Protein AF-A0A8T4BDN8-F1 (afdb_monomer_lite)

pLDDT: mean 76.74, std 11.55, range [43.78, 94.88]

Structure (mmCIF, N/CA/C/O backbone):
data_AF-A0A8T4BDN8-F1
#
_entry.id   AF-A0A8T4BDN8-F1
#
loop_
_atom_site.group_PDB
_atom_site.id
_atom_site.type_symbol
_atom_site.label_atom_id
_atom_site.label_alt_id
_atom_site.label_comp_id
_atom_site.label_asym_id
_atom_site.label_entity_id
_atom_site.label_seq_id
_atom_site.pdbx_PDB_ins_code
_atom_site.Cartn_x
_atom_site.Cartn_y
_atom_site.Cartn_z
_atom_site.occupancy
_atom_site.B_iso_or_equiv
_atom_site.auth_seq_id
_atom_site.auth_comp_id
_atom_site.auth_asym_id
_atom_site.auth_atom_id
_atom_site.pdbx_PDB_model_num
ATOM 1 N N . ASN A 1 1 ? 7.375 -2.922 -22.762 1.00 56.00 1 ASN A N 1
ATOM 2 C CA . ASN A 1 1 ? 8.109 -2.256 -23.852 1.00 56.00 1 ASN A CA 1
ATOM 3 C C . ASN A 1 1 ? 7.091 -1.608 -24.773 1.00 56.00 1 ASN A C 1
ATOM 5 O O . ASN A 1 1 ? 6.227 -2.315 -25.279 1.00 56.00 1 ASN A O 1
ATOM 9 N N . HIS A 1 2 ? 7.097 -0.279 -24.894 1.00 67.50 2 HIS A N 1
ATOM 10 C CA . HIS A 1 2 ? 6.156 0.436 -25.775 1.00 67.50 2 HIS A CA 1
ATOM 11 C C . HIS A 1 2 ? 6.648 0.512 -27.228 1.00 67.50 2 HIS A C 1
ATOM 13 O O . HIS A 1 2 ? 5.839 0.745 -28.126 1.00 67.50 2 HIS A O 1
ATOM 19 N N . LEU A 1 3 ? 7.939 0.249 -27.441 1.00 76.88 3 LEU A N 1
ATOM 20 C CA . LEU A 1 3 ? 8.564 0.025 -28.740 1.00 76.88 3 LEU A CA 1
ATOM 21 C C . LEU A 1 3 ? 8.361 -1.436 -29.157 1.00 76.88 3 LEU A C 1
ATOM 23 O O . LEU A 1 3 ? 8.458 -2.333 -28.313 1.00 76.88 3 LEU A O 1
ATOM 27 N N . TRP A 1 4 ? 8.051 -1.654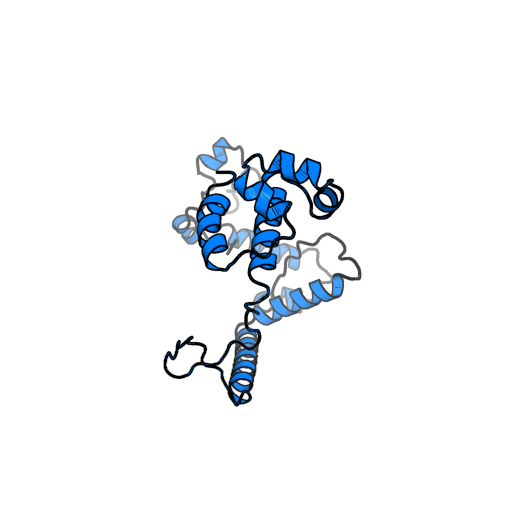 -30.428 1.00 76.56 4 TRP A N 1
ATOM 28 C CA . TRP A 1 4 ? 7.810 -2.963 -31.024 1.00 76.56 4 TRP A CA 1
ATOM 29 C C . TRP A 1 4 ? 8.206 -2.963 -32.501 1.00 76.56 4 TRP A C 1
ATOM 31 O O . TRP A 1 4 ? 8.100 -1.943 -33.186 1.00 76.56 4 TRP A O 1
ATOM 41 N N . ASP A 1 5 ? 8.661 -4.122 -32.961 1.00 79.06 5 ASP A N 1
ATOM 42 C CA . ASP A 1 5 ? 8.861 -4.462 -34.367 1.00 79.06 5 ASP A CA 1
ATOM 43 C C . ASP A 1 5 ? 7.646 -5.236 -34.909 1.00 79.06 5 ASP A C 1
ATOM 45 O O . ASP A 1 5 ? 6.691 -5.529 -34.178 1.00 79.06 5 ASP A O 1
ATOM 49 N N . GLN A 1 6 ? 7.659 -5.520 -36.210 1.00 73.44 6 GLN A N 1
ATOM 50 C CA . GLN A 1 6 ? 6.583 -6.237 -36.890 1.00 73.44 6 GLN A CA 1
ATOM 51 C C . GLN A 1 6 ? 6.294 -7.607 -36.251 1.00 73.44 6 GLN A C 1
ATOM 53 O O . GLN A 1 6 ? 5.138 -7.894 -35.943 1.00 73.44 6 GLN A O 1
ATOM 58 N N . ASP A 1 7 ? 7.330 -8.397 -35.965 1.00 80.00 7 ASP A N 1
ATOM 59 C CA . ASP A 1 7 ? 7.195 -9.737 -35.378 1.00 80.00 7 ASP A CA 1
ATOM 60 C C . ASP A 1 7 ? 6.550 -9.681 -33.980 1.00 80.00 7 ASP A C 1
ATOM 62 O O . ASP A 1 7 ? 5.597 -10.408 -33.683 1.00 80.00 7 ASP A O 1
ATOM 66 N N . THR A 1 8 ? 6.995 -8.749 -33.127 1.00 79.56 8 THR A N 1
ATOM 67 C CA . THR A 1 8 ? 6.412 -8.545 -31.792 1.00 79.56 8 THR A CA 1
ATOM 68 C C . THR A 1 8 ? 4.963 -8.065 -31.882 1.00 79.56 8 THR A C 1
ATOM 70 O O . THR A 1 8 ? 4.140 -8.394 -31.023 1.00 79.56 8 THR A O 1
ATOM 73 N N . ALA A 1 9 ? 4.619 -7.262 -32.892 1.00 72.75 9 ALA A N 1
ATOM 74 C CA . ALA A 1 9 ? 3.252 -6.789 -33.086 1.00 72.75 9 ALA A CA 1
ATOM 75 C C . ALA A 1 9 ? 2.296 -7.927 -33.456 1.00 72.75 9 ALA A C 1
ATOM 77 O O . ALA A 1 9 ? 1.197 -7.991 -32.898 1.00 72.75 9 ALA A O 1
ATOM 78 N N . GLU A 1 10 ? 2.730 -8.834 -34.332 1.00 75.56 10 GLU A N 1
ATOM 79 C CA . GLU A 1 10 ? 1.972 -10.028 -34.715 1.00 75.56 10 GLU A CA 1
ATOM 80 C C . GLU A 1 10 ? 1.750 -10.960 -33.515 1.00 75.56 10 GLU A C 1
ATOM 82 O O . GLU A 1 10 ? 0.626 -11.408 -33.283 1.00 75.56 10 GLU A O 1
ATOM 87 N N . GLU A 1 11 ? 2.777 -11.178 -32.688 1.00 80.69 11 GLU A N 1
ATOM 88 C CA . GLU A 1 11 ? 2.683 -12.037 -31.500 1.00 80.69 11 GLU A CA 1
ATOM 89 C C . GLU A 1 11 ? 1.794 -11.436 -30.397 1.00 80.69 11 GLU A C 1
ATOM 91 O O . GLU A 1 11 ? 1.011 -12.136 -29.752 1.00 80.69 11 GLU A O 1
ATOM 96 N N . THR A 1 12 ? 1.884 -10.122 -30.177 1.00 76.75 12 THR A N 1
ATOM 97 C CA . THR A 1 12 ? 1.154 -9.433 -29.097 1.00 76.75 12 THR A CA 1
ATOM 98 C C . THR A 1 12 ? -0.228 -8.922 -29.511 1.00 76.75 12 THR A C 1
ATOM 100 O O . THR A 1 12 ? -0.938 -8.331 -28.692 1.00 76.75 12 THR A O 1
ATOM 103 N N . GLY A 1 13 ? -0.634 -9.158 -30.763 1.00 68.75 13 GLY A N 1
ATOM 104 C CA . GLY A 1 13 ? -1.930 -8.744 -31.300 1.00 68.75 13 GLY A CA 1
ATOM 105 C C . GLY A 1 13 ? -2.066 -7.231 -31.485 1.00 68.75 13 GLY A C 1
ATOM 106 O O . GLY A 1 13 ? -3.189 -6.710 -31.496 1.00 68.75 13 GLY A O 1
ATOM 107 N N . LYS A 1 14 ? -0.944 -6.509 -31.612 1.00 69.00 14 LYS A N 1
ATOM 108 C CA . LYS A 1 14 ? -0.971 -5.083 -31.939 1.00 69.00 14 LYS A CA 1
ATOM 109 C C . LYS A 1 14 ? -1.433 -4.923 -33.376 1.00 69.00 14 LYS A C 1
ATOM 111 O O . LYS A 1 14 ? -0.831 -5.432 -34.314 1.00 69.00 14 LYS A O 1
ATOM 116 N N . GLN A 1 15 ? -2.560 -4.242 -33.515 1.00 63.59 15 GLN A N 1
ATOM 117 C CA . GLN A 1 15 ? -3.251 -4.091 -34.782 1.00 63.59 15 GLN A CA 1
ATOM 118 C C . GLN A 1 15 ? -2.442 -3.186 -35.714 1.00 63.59 15 GLN A C 1
ATOM 120 O O . GLN A 1 15 ? -2.047 -2.089 -35.321 1.00 63.59 15 GLN A O 1
ATOM 125 N N . GLN A 1 16 ? -2.209 -3.659 -36.938 1.00 65.56 16 GLN A N 1
ATOM 126 C CA . GLN A 1 16 ? -1.557 -2.882 -37.989 1.00 65.56 16 GLN A CA 1
ATOM 127 C C . GLN A 1 16 ? -2.523 -1.854 -38.586 1.00 65.56 16 GLN A C 1
ATOM 129 O O . GLN A 1 16 ? -3.741 -1.918 -38.383 1.00 65.56 16 GLN A O 1
ATOM 134 N N . CYS A 1 17 ? -1.972 -0.918 -39.352 1.00 62.06 17 CYS A N 1
ATOM 135 C CA . CYS A 1 17 ? -2.729 0.157 -39.989 1.00 62.06 17 CYS A CA 1
ATOM 136 C C . CYS A 1 17 ? -3.797 -0.321 -40.978 1.00 62.06 17 CYS A C 1
ATOM 138 O O . CYS A 1 17 ? -4.831 0.326 -41.119 1.00 62.06 17 CYS A O 1
ATOM 140 N N . ASP A 1 18 ? -3.613 -1.510 -41.549 1.00 60.00 18 ASP A N 1
ATOM 141 C CA . ASP A 1 18 ? -4.589 -2.156 -42.431 1.00 60.00 18 ASP A CA 1
ATOM 142 C C . ASP A 1 18 ? -5.756 -2.812 -41.670 1.00 60.00 18 ASP A C 1
ATOM 144 O O . ASP A 1 18 ? -6.665 -3.392 -42.269 1.00 60.00 18 ASP A O 1
ATOM 148 N N . SER A 1 19 ? -5.745 -2.769 -40.333 1.00 66.69 19 SER A N 1
ATOM 149 C CA . SER A 1 19 ? -6.803 -3.380 -39.533 1.00 66.69 19 SER A CA 1
ATOM 150 C C . SER A 1 19 ? -8.119 -2.586 -39.621 1.00 66.69 19 SER A C 1
ATOM 152 O O . SER A 1 19 ? -8.124 -1.349 -39.602 1.00 66.69 19 SER A O 1
ATOM 154 N N . PRO A 1 20 ? -9.281 -3.271 -39.611 1.00 67.06 20 PRO A N 1
ATOM 155 C CA . PRO A 1 20 ? -10.591 -2.614 -39.666 1.00 67.06 20 PRO A CA 1
ATOM 156 C C . PRO A 1 20 ? -10.834 -1.612 -38.527 1.00 67.06 20 PRO A C 1
ATOM 158 O O . PRO A 1 20 ? -11.634 -0.692 -38.677 1.00 67.06 20 PRO A O 1
ATOM 161 N N . LEU A 1 21 ? -10.149 -1.784 -37.391 1.00 64.06 21 LEU A N 1
ATOM 162 C CA . LEU A 1 21 ? -10.240 -0.914 -36.219 1.00 64.06 21 LEU A CA 1
ATOM 163 C C . LEU A 1 21 ? -9.760 0.513 -36.510 1.00 64.06 21 LEU A C 1
ATOM 165 O O . LEU A 1 21 ? -10.413 1.456 -36.065 1.00 64.06 21 LEU A O 1
ATOM 169 N N . TYR A 1 22 ? -8.679 0.682 -37.274 1.00 62.84 22 TYR A N 1
ATOM 170 C CA . TYR A 1 22 ? -8.138 2.005 -37.609 1.00 62.84 22 TYR A CA 1
ATOM 171 C C . TYR A 1 22 ? -9.011 2.735 -38.637 1.00 62.84 22 TYR A C 1
ATOM 173 O O . TYR A 1 22 ? -9.329 3.911 -38.452 1.00 62.84 22 TYR A O 1
ATOM 181 N N . VAL A 1 23 ? -9.497 2.007 -39.649 1.00 62.50 23 VAL A N 1
ATOM 182 C CA . VAL A 1 23 ? -10.388 2.536 -40.696 1.00 62.50 23 VAL A CA 1
ATOM 183 C C . VAL A 1 23 ? -11.748 2.962 -40.125 1.00 62.50 23 VAL A C 1
ATOM 185 O O . VAL A 1 23 ? -12.279 4.004 -40.501 1.00 62.50 23 VAL A O 1
ATOM 188 N N . GLN A 1 24 ? -12.312 2.194 -39.185 1.00 62.69 24 GLN A N 1
ATOM 189 C CA . GLN A 1 24 ? -13.624 2.493 -38.589 1.00 62.69 24 GLN A CA 1
ATOM 190 C C . GLN A 1 24 ? -13.610 3.678 -37.616 1.00 62.69 24 GLN A C 1
ATOM 192 O O . GLN A 1 24 ? -14.625 4.360 -37.486 1.00 62.69 24 GLN A O 1
ATOM 197 N N . HIS A 1 25 ? -12.486 3.936 -36.943 1.00 64.81 25 HIS A N 1
ATOM 198 C CA . HIS A 1 25 ? -12.366 5.014 -35.953 1.00 64.81 25 HIS A CA 1
ATOM 199 C C . HIS A 1 25 ? -11.698 6.282 -36.508 1.00 64.81 25 HIS A C 1
ATOM 201 O O . HIS A 1 25 ? -11.411 7.199 -35.741 1.00 64.81 25 HIS A O 1
ATOM 207 N N . ALA A 1 26 ? -11.459 6.346 -37.827 1.00 59.03 26 ALA A N 1
ATOM 208 C CA . ALA A 1 26 ? -10.760 7.448 -38.494 1.00 59.03 26 ALA A CA 1
ATOM 209 C C . ALA A 1 26 ? -9.416 7.803 -37.824 1.00 59.03 26 ALA A C 1
ATOM 211 O O . ALA A 1 26 ? -9.018 8.968 -37.763 1.00 59.03 26 ALA A O 1
ATOM 212 N N . HIS A 1 27 ? -8.719 6.800 -37.285 1.00 59.06 27 HIS A N 1
ATOM 213 C CA . HIS A 1 27 ? -7.388 7.005 -36.739 1.00 59.06 27 HIS A CA 1
ATOM 214 C C . HIS A 1 27 ? -6.409 7.165 -37.901 1.00 59.06 27 HIS A C 1
ATOM 216 O O . HIS A 1 27 ? -6.283 6.274 -38.738 1.00 59.06 27 HIS A O 1
ATOM 222 N N . MET A 1 28 ? -5.725 8.310 -37.945 1.00 56.78 28 MET A N 1
ATOM 223 C CA . MET A 1 28 ? -4.667 8.571 -38.916 1.00 56.78 28 MET A CA 1
ATOM 224 C C . MET A 1 28 ? -3.514 7.617 -38.616 1.00 56.78 28 MET A C 1
ATOM 226 O O . MET A 1 28 ? -2.805 7.775 -37.622 1.00 56.78 28 MET A O 1
ATOM 230 N N . CYS A 1 29 ? -3.364 6.598 -39.448 1.00 58.16 29 CYS A N 1
ATOM 231 C CA . CYS A 1 29 ? -2.143 5.823 -39.480 1.00 58.16 29 CYS A CA 1
ATOM 232 C C . CYS A 1 29 ? -1.062 6.610 -40.216 1.00 58.16 29 CYS A C 1
ATOM 234 O O . CYS A 1 29 ? -1.371 7.373 -41.133 1.00 58.16 29 CYS A O 1
ATOM 236 N N . TRP A 1 30 ? 0.199 6.428 -39.821 1.00 57.22 30 TRP A N 1
ATOM 237 C CA . TRP A 1 30 ? 1.329 6.861 -40.643 1.00 57.22 30 TRP A CA 1
ATOM 238 C C . TRP A 1 30 ? 1.384 5.958 -41.878 1.00 57.22 30 TRP A C 1
ATOM 240 O O . TRP A 1 30 ? 2.128 4.985 -41.916 1.00 57.22 30 TRP A O 1
ATOM 250 N N . ASP A 1 31 ? 0.516 6.229 -42.848 1.00 52.22 31 ASP A N 1
ATOM 251 C CA . ASP A 1 31 ? 0.546 5.565 -44.142 1.00 52.22 31 ASP A CA 1
ATOM 252 C C . ASP A 1 31 ? 1.577 6.247 -45.044 1.00 52.22 31 ASP A C 1
ATOM 254 O O . ASP A 1 31 ? 1.860 7.451 -44.968 1.00 52.22 31 ASP A O 1
ATOM 258 N N . THR A 1 32 ? 2.171 5.435 -45.895 1.00 48.38 32 THR A N 1
ATOM 259 C CA . THR A 1 32 ? 3.226 5.829 -46.805 1.00 48.38 32 THR A CA 1
ATOM 260 C C . THR A 1 32 ? 2.626 6.304 -48.121 1.00 48.38 32 THR A C 1
ATOM 262 O O . THR A 1 32 ? 2.563 5.572 -49.106 1.00 48.38 32 THR A O 1
ATOM 265 N N . ASP A 1 33 ? 2.204 7.575 -48.042 1.00 44.00 33 ASP A N 1
ATOM 266 C CA . ASP A 1 33 ? 1.621 8.487 -49.046 1.00 44.00 33 ASP A CA 1
ATOM 267 C C . ASP A 1 33 ? 0.098 8.678 -48.878 1.00 44.00 33 ASP A C 1
ATOM 269 O O . ASP A 1 33 ? -0.659 7.718 -48.962 1.00 44.00 33 ASP A O 1
ATOM 273 N N . SER A 1 34 ? -0.461 9.868 -48.616 1.00 43.78 34 SER A N 1
ATOM 274 C CA . SER A 1 34 ? 0.039 11.257 -48.503 1.00 43.78 34 SER A CA 1
ATOM 275 C C . SER A 1 34 ? -0.105 11.743 -47.047 1.00 43.78 34 SER A C 1
ATOM 277 O O . SER A 1 34 ? -1.219 11.754 -46.527 1.00 43.78 34 SER A O 1
ATOM 279 N N . GLU A 1 35 ? 0.894 12.146 -46.264 1.00 47.62 35 GLU A N 1
ATOM 280 C CA . GLU A 1 35 ? 2.240 12.691 -46.491 1.00 47.62 35 GLU A CA 1
ATOM 281 C C . GLU A 1 35 ? 3.215 12.059 -45.458 1.00 47.62 35 GLU A C 1
ATOM 283 O O . GLU A 1 35 ? 3.738 12.739 -44.578 1.00 47.62 35 GLU A O 1
ATOM 288 N N . GLY A 1 36 ? 3.371 10.730 -45.458 1.00 52.38 36 GLY A N 1
ATOM 289 C CA . GLY A 1 36 ? 4.170 10.009 -44.447 1.00 52.38 36 GLY A CA 1
ATOM 290 C C . GLY A 1 36 ? 5.564 9.601 -44.926 1.00 52.38 36 GLY A C 1
ATOM 291 O O . GLY A 1 36 ? 6.565 10.049 -44.380 1.00 52.38 36 GLY A O 1
ATOM 292 N N . LEU A 1 37 ? 5.644 8.764 -45.964 1.00 52.66 37 LEU A N 1
ATOM 293 C CA . LEU A 1 37 ? 6.888 8.389 -46.647 1.00 52.66 37 LEU A CA 1
ATOM 294 C C . LEU A 1 37 ? 6.576 8.180 -48.135 1.00 52.66 37 LEU A C 1
ATOM 296 O O . LEU A 1 37 ? 5.635 7.472 -48.482 1.00 52.66 37 LEU A O 1
ATOM 300 N N . ASN A 1 38 ? 7.338 8.831 -49.015 1.00 53.94 38 ASN A N 1
ATOM 301 C CA . ASN A 1 38 ? 7.098 8.826 -50.459 1.00 53.94 38 ASN A CA 1
ATOM 302 C C . ASN A 1 38 ? 7.526 7.483 -51.075 1.00 53.94 38 ASN A C 1
ATOM 304 O O . ASN A 1 38 ? 8.714 7.162 -51.112 1.00 53.94 38 ASN A O 1
ATOM 308 N N . LYS A 1 39 ? 6.563 6.740 -51.633 1.00 55.59 39 LYS A N 1
ATOM 309 C CA . LYS A 1 39 ? 6.774 5.445 -52.308 1.00 55.59 39 LYS A CA 1
ATOM 310 C C . LYS A 1 39 ? 7.722 5.501 -53.513 1.00 55.59 39 LYS A C 1
ATOM 312 O O . LYS A 1 39 ? 8.228 4.478 -53.962 1.00 55.59 39 LYS A O 1
ATOM 317 N N . GLY A 1 40 ? 7.987 6.695 -54.039 1.00 59.12 40 GLY A N 1
ATOM 318 C CA . GLY A 1 40 ? 8.977 6.945 -55.086 1.00 59.12 40 GLY A CA 1
ATOM 319 C C . GLY A 1 40 ? 10.432 6.995 -54.602 1.00 59.12 40 GLY A C 1
ATOM 320 O O . GLY A 1 40 ? 11.329 6.983 -55.442 1.00 59.12 40 GLY A O 1
ATOM 321 N N . LEU A 1 41 ? 10.683 7.052 -53.287 1.00 58.47 41 LEU A N 1
ATOM 322 C CA . LEU A 1 41 ? 12.029 7.136 -52.699 1.00 58.47 41 LEU A CA 1
ATOM 323 C C . LEU A 1 41 ? 12.563 5.798 -52.164 1.00 58.47 41 LEU A C 1
ATOM 325 O O . LEU A 1 41 ? 13.734 5.728 -51.794 1.00 58.47 41 LEU A O 1
ATOM 329 N N . GLY A 1 42 ? 11.757 4.735 -52.149 1.00 63.47 42 GLY A N 1
ATOM 330 C CA . GLY A 1 42 ? 12.195 3.423 -51.680 1.00 63.47 42 GLY A CA 1
ATOM 331 C C . GLY A 1 42 ? 11.051 2.541 -51.203 1.00 63.47 42 GLY A C 1
ATOM 332 O O . GLY A 1 42 ? 9.884 2.817 -51.473 1.00 63.47 42 GLY A O 1
ATOM 333 N N . ASP A 1 43 ? 11.418 1.467 -50.506 1.00 62.25 43 ASP A N 1
ATOM 334 C CA . ASP A 1 43 ? 10.453 0.636 -49.797 1.00 62.25 43 ASP A CA 1
ATOM 335 C C . ASP A 1 43 ? 9.830 1.438 -48.656 1.00 62.25 43 ASP A C 1
ATOM 337 O O . ASP A 1 43 ? 10.521 2.134 -47.909 1.00 62.25 43 ASP A O 1
ATOM 341 N N . THR A 1 44 ? 8.514 1.360 -48.557 1.00 63.59 44 THR A N 1
ATOM 342 C CA . THR A 1 44 ? 7.732 2.106 -47.582 1.00 63.59 44 THR A CA 1
ATOM 343 C C . THR A 1 44 ? 7.003 1.196 -46.603 1.00 63.59 44 THR A C 1
ATOM 345 O O . THR A 1 44 ? 6.105 1.629 -45.883 1.00 63.59 44 THR A O 1
ATOM 348 N N . THR A 1 45 ? 7.388 -0.078 -46.548 1.00 67.31 45 THR A N 1
ATOM 349 C CA . THR A 1 45 ? 6.860 -1.017 -45.566 1.00 67.31 45 THR A CA 1
ATOM 350 C C . THR A 1 45 ? 7.139 -0.549 -44.143 1.00 67.31 45 THR A C 1
ATOM 352 O O . THR A 1 45 ? 8.275 -0.290 -43.743 1.00 67.31 45 THR A O 1
ATOM 355 N N . TRP A 1 46 ? 6.079 -0.470 -43.345 1.00 68.25 46 TRP A N 1
ATOM 356 C CA . TRP A 1 46 ? 6.180 -0.163 -41.928 1.00 68.25 46 TRP A CA 1
ATOM 357 C C . TRP A 1 46 ? 6.651 -1.392 -41.143 1.00 68.25 46 TRP A C 1
ATOM 359 O O . TRP A 1 46 ? 5.912 -2.361 -40.991 1.00 68.25 46 TRP A O 1
ATOM 369 N N . HIS A 1 47 ? 7.867 -1.339 -40.599 1.00 70.62 47 HIS A N 1
ATOM 370 C CA . HIS A 1 47 ? 8.458 -2.442 -39.824 1.00 70.62 47 HIS A CA 1
ATOM 371 C C . HIS A 1 47 ? 8.229 -2.338 -38.304 1.00 70.62 47 HIS A C 1
ATOM 373 O O . HIS A 1 47 ? 8.861 -3.052 -37.525 1.00 70.62 47 HIS A O 1
ATOM 379 N N . GLY A 1 48 ? 7.326 -1.456 -37.866 1.00 72.19 48 GLY A N 1
ATOM 380 C CA . GLY A 1 48 ? 7.013 -1.218 -36.457 1.00 72.19 48 GLY A CA 1
ATOM 381 C C . GLY A 1 48 ? 7.401 0.175 -35.967 1.00 72.19 48 GLY A C 1
ATOM 382 O O . GLY A 1 48 ? 8.125 0.919 -36.626 1.00 72.19 48 GLY A O 1
ATOM 383 N N . ASN A 1 49 ? 6.897 0.548 -34.787 1.00 75.88 49 ASN A N 1
ATOM 384 C CA . ASN A 1 49 ? 7.111 1.894 -34.246 1.00 75.88 49 ASN A CA 1
ATOM 385 C C . ASN A 1 49 ? 8.523 2.116 -33.689 1.00 75.88 49 ASN A C 1
ATOM 387 O O . ASN A 1 49 ? 8.909 3.263 -33.476 1.00 75.88 49 ASN A O 1
ATOM 391 N N . SER A 1 50 ? 9.284 1.046 -33.453 1.00 78.69 50 SER A N 1
ATOM 392 C CA . SER A 1 50 ? 10.636 1.122 -32.900 1.00 78.69 50 SER A CA 1
ATOM 393 C C . SER A 1 50 ? 11.562 1.963 -33.777 1.00 78.69 50 SER A C 1
ATOM 395 O O . SER A 1 50 ? 12.136 2.930 -33.286 1.00 78.69 50 SER A O 1
ATOM 397 N N . LEU A 1 51 ? 11.632 1.659 -35.076 1.00 75.88 51 LEU A N 1
ATOM 398 C CA . LEU A 1 51 ? 12.491 2.361 -36.032 1.00 75.88 51 LEU A CA 1
ATOM 399 C C . LEU A 1 51 ? 12.131 3.839 -36.155 1.00 75.88 51 LEU A C 1
ATOM 401 O O . LEU A 1 51 ? 13.020 4.684 -36.171 1.00 75.88 51 LEU A O 1
ATOM 405 N N . TYR A 1 52 ? 10.836 4.151 -36.196 1.00 76.19 52 TYR A N 1
ATOM 406 C CA . TYR A 1 52 ? 10.372 5.531 -36.274 1.00 76.19 52 TYR A CA 1
ATOM 407 C C . TYR A 1 52 ? 10.791 6.343 -35.048 1.00 76.19 52 TYR A C 1
ATOM 409 O O . TYR A 1 52 ? 11.373 7.414 -35.188 1.00 76.19 52 TYR A O 1
ATOM 417 N N . PHE A 1 53 ? 10.525 5.834 -33.841 1.00 79.81 53 PHE A N 1
ATOM 418 C CA . PHE A 1 53 ? 10.894 6.550 -32.622 1.00 79.81 53 PHE A CA 1
ATOM 419 C C . PHE A 1 53 ? 12.410 6.659 -32.465 1.00 79.81 53 PHE A C 1
ATOM 421 O O . PHE A 1 53 ? 12.880 7.701 -32.022 1.00 79.81 53 PHE A O 1
ATOM 428 N N . THR A 1 54 ? 13.180 5.642 -32.860 1.00 79.12 54 THR A N 1
ATOM 429 C CA . THR A 1 54 ? 14.645 5.725 -32.874 1.00 79.12 54 THR A CA 1
ATOM 430 C C . THR A 1 54 ? 15.134 6.801 -33.841 1.00 79.12 54 THR A C 1
ATOM 432 O O . THR A 1 54 ? 15.905 7.657 -33.422 1.00 79.12 54 THR A O 1
ATOM 435 N N . ALA A 1 55 ? 14.636 6.823 -35.081 1.00 77.94 55 ALA A N 1
ATOM 436 C CA . ALA A 1 55 ? 15.017 7.831 -36.070 1.00 77.94 55 ALA A CA 1
ATOM 437 C C . ALA A 1 55 ? 14.618 9.249 -35.635 1.00 77.94 55 ALA A C 1
ATOM 439 O O . ALA A 1 55 ? 15.407 10.174 -35.767 1.00 77.94 55 ALA A O 1
ATOM 440 N N . LEU A 1 56 ? 13.424 9.420 -35.057 1.00 80.06 56 LEU A N 1
ATOM 441 C CA . LEU A 1 56 ? 12.972 10.703 -34.516 1.00 80.06 56 LEU A CA 1
ATOM 442 C C . LEU A 1 56 ? 13.868 11.181 -33.365 1.00 80.06 56 LEU A C 1
ATOM 444 O O . LEU A 1 56 ? 14.208 12.356 -33.292 1.00 80.06 56 LEU A O 1
ATOM 448 N N . ILE A 1 57 ? 14.240 10.280 -32.453 1.00 78.75 57 ILE A N 1
ATOM 449 C CA . ILE A 1 57 ? 15.138 10.603 -31.340 1.00 78.75 57 ILE A CA 1
ATOM 450 C C . ILE A 1 57 ? 16.519 11.005 -31.867 1.00 78.75 57 ILE A C 1
ATOM 452 O O . ILE A 1 57 ? 17.082 11.981 -31.381 1.00 78.75 57 ILE A O 1
ATOM 456 N N . GLU A 1 58 ? 17.061 10.271 -32.840 1.00 77.31 58 GLU A N 1
ATOM 457 C CA . GLU A 1 58 ? 18.346 10.592 -33.470 1.00 77.31 58 GLU A CA 1
ATOM 458 C C . GLU A 1 58 ? 18.299 11.953 -34.169 1.00 77.31 58 GLU A C 1
ATOM 460 O O . GLU A 1 58 ? 19.166 12.787 -33.914 1.00 77.31 58 GLU A O 1
ATOM 465 N N . ASP A 1 59 ? 17.243 12.222 -34.938 1.00 78.31 59 ASP A N 1
ATOM 466 C CA . ASP A 1 59 ? 17.020 13.503 -35.610 1.00 78.31 59 ASP A CA 1
ATOM 467 C C . ASP A 1 59 ? 16.954 14.665 -34.603 1.00 78.31 59 ASP A C 1
ATOM 469 O O . ASP A 1 59 ? 17.675 15.648 -34.743 1.00 78.31 59 ASP A O 1
ATOM 473 N N . MET A 1 60 ? 16.200 14.515 -33.507 1.00 73.94 60 MET A N 1
ATOM 474 C CA . MET A 1 60 ? 16.123 15.513 -32.427 1.00 73.94 60 MET A CA 1
ATOM 475 C C . MET A 1 60 ? 17.443 15.717 -31.660 1.00 73.94 60 MET A C 1
ATOM 477 O O . MET A 1 60 ? 17.625 16.750 -31.009 1.00 73.94 60 MET A O 1
ATOM 481 N N . MET A 1 61 ? 18.335 14.721 -31.646 1.00 74.31 61 MET A N 1
ATOM 482 C CA . MET A 1 61 ? 19.645 14.831 -30.995 1.00 74.31 61 MET A CA 1
ATOM 483 C C . MET A 1 61 ? 20.720 15.400 -31.926 1.00 74.31 61 MET A C 1
ATOM 485 O 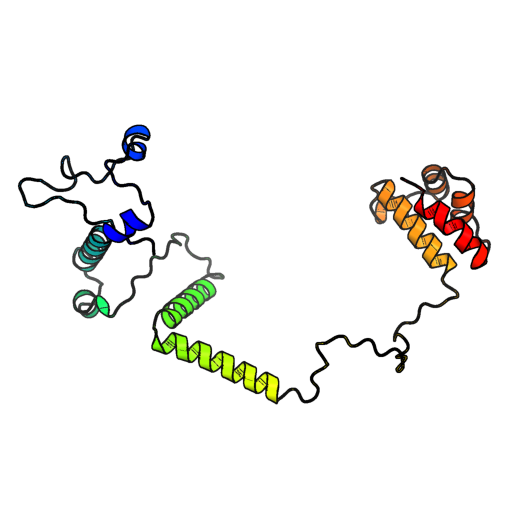O . MET A 1 61 ? 21.663 16.026 -31.439 1.00 74.31 61 MET A O 1
ATOM 489 N N . GLU A 1 62 ? 20.609 15.176 -33.235 1.00 71.50 62 GLU A N 1
ATOM 490 C CA . GLU A 1 62 ? 21.575 15.622 -34.243 1.00 71.50 62 GLU A CA 1
ATOM 491 C C . GLU A 1 62 ? 21.238 17.011 -34.800 1.00 71.50 62 GLU A C 1
ATOM 493 O O . GLU A 1 62 ? 22.127 17.859 -34.941 1.00 71.50 62 GLU A O 1
ATOM 498 N N . PHE A 1 63 ? 19.960 17.271 -35.069 1.00 67.00 63 PHE A N 1
ATOM 499 C CA . PHE A 1 63 ? 19.472 18.520 -35.633 1.00 67.00 63 PHE A CA 1
ATOM 500 C C . PHE A 1 63 ? 18.861 19.400 -34.534 1.00 67.00 63 PHE A C 1
ATOM 502 O O . PHE A 1 63 ? 18.177 18.943 -33.627 1.00 67.00 63 PHE A O 1
ATOM 509 N N . GLU A 1 64 ? 19.154 20.700 -34.592 1.00 61.44 64 GLU A N 1
ATOM 510 C CA . GLU A 1 64 ? 18.601 21.736 -33.700 1.00 61.44 64 GLU A CA 1
ATOM 511 C C . GLU A 1 64 ? 19.013 21.696 -32.210 1.00 61.44 64 GLU A C 1
ATOM 513 O O . GLU A 1 64 ? 18.537 22.524 -31.434 1.00 61.44 64 GLU A O 1
ATOM 518 N N . ASN A 1 65 ? 19.964 20.845 -31.798 1.00 67.38 65 ASN A N 1
ATOM 519 C CA . ASN A 1 65 ? 20.456 20.809 -30.412 1.00 67.38 65 ASN A CA 1
ATOM 520 C C . ASN A 1 65 ? 21.954 21.139 -30.281 1.00 67.38 65 ASN A C 1
ATOM 522 O O . ASN A 1 65 ? 22.790 20.290 -29.974 1.00 67.38 65 ASN A O 1
ATOM 526 N N . THR A 1 66 ? 22.313 22.409 -30.499 1.00 69.56 66 THR A N 1
ATOM 527 C CA . THR A 1 66 ? 23.714 22.878 -30.429 1.00 69.56 66 THR A CA 1
ATOM 528 C C . THR A 1 66 ? 24.319 22.830 -29.025 1.00 69.56 66 THR A C 1
ATOM 530 O O . THR A 1 66 ? 25.537 22.928 -28.883 1.00 69.56 66 THR A O 1
ATOM 533 N N . GLU A 1 67 ? 23.484 22.727 -27.989 1.00 69.94 67 GLU A N 1
ATOM 534 C CA . GLU A 1 67 ? 23.922 22.614 -26.593 1.00 69.94 67 GLU A CA 1
ATOM 535 C C . GLU A 1 67 ? 24.220 21.164 -26.186 1.00 69.94 67 GLU A C 1
ATOM 537 O O . GLU A 1 67 ? 24.862 20.930 -25.157 1.00 69.94 67 GLU A O 1
ATOM 542 N N . LEU A 1 68 ? 23.808 20.179 -26.995 1.00 73.56 68 LEU A N 1
ATOM 543 C CA . LEU A 1 68 ? 24.098 18.779 -26.729 1.00 73.56 68 LEU A CA 1
ATOM 544 C C . LEU A 1 68 ? 25.585 18.483 -26.970 1.00 73.56 68 LEU A C 1
ATOM 546 O O . LEU A 1 68 ? 26.175 18.837 -27.992 1.00 73.56 68 LEU A O 1
ATOM 550 N N . SER A 1 69 ? 26.215 17.794 -26.018 1.00 73.75 69 SER A N 1
ATOM 551 C CA . SER A 1 69 ? 27.623 17.413 -26.138 1.00 73.75 69 SER A CA 1
ATOM 552 C C . SER A 1 69 ? 27.849 16.514 -27.355 1.00 73.75 69 SER A C 1
ATOM 554 O O . SER A 1 69 ? 27.151 15.518 -27.544 1.00 73.75 69 SER A O 1
ATOM 556 N N . THR A 1 70 ? 28.915 16.785 -28.115 1.00 75.31 70 THR A N 1
ATOM 557 C CA . THR A 1 70 ? 29.356 15.938 -29.243 1.00 75.31 70 THR A CA 1
ATOM 558 C C . THR A 1 70 ? 29.676 14.495 -28.838 1.00 75.31 70 THR A C 1
ATOM 560 O O . THR A 1 70 ? 29.766 13.614 -29.690 1.00 75.31 70 THR A O 1
ATOM 563 N N . GLN A 1 71 ? 29.858 14.227 -27.541 1.00 73.38 71 GLN A N 1
ATOM 564 C CA . GLN A 1 71 ? 29.991 12.866 -27.025 1.00 73.38 71 GLN A CA 1
ATOM 565 C C . GLN A 1 71 ? 28.657 12.111 -27.035 1.00 73.38 71 GLN A C 1
ATOM 567 O O . GLN A 1 71 ? 28.654 10.920 -27.325 1.00 73.38 71 GLN A O 1
ATOM 572 N N . ILE A 1 72 ? 27.544 12.795 -26.756 1.00 74.00 72 ILE A N 1
ATOM 573 C CA . ILE A 1 72 ? 26.203 12.197 -26.731 1.00 74.00 72 ILE A CA 1
ATOM 574 C C . ILE A 1 72 ? 25.761 11.860 -28.156 1.00 74.00 72 ILE A C 1
ATOM 576 O O . ILE A 1 72 ? 25.286 10.755 -28.396 1.00 74.00 72 ILE A O 1
ATOM 580 N N . THR A 1 73 ? 26.005 12.759 -29.115 1.00 73.62 73 THR A N 1
ATOM 581 C CA . THR A 1 73 ? 25.655 12.523 -30.525 1.00 73.62 73 THR A CA 1
ATOM 582 C C . THR A 1 73 ? 26.483 11.403 -31.159 1.00 73.62 73 THR A C 1
ATOM 584 O O . THR A 1 73 ? 25.965 10.619 -31.943 1.00 73.62 73 THR A O 1
ATOM 587 N N . ARG A 1 74 ? 27.767 11.269 -30.795 1.00 76.50 74 ARG A N 1
ATOM 588 C CA . ARG A 1 74 ? 28.652 10.219 -31.341 1.00 76.50 74 ARG A CA 1
ATOM 589 C C . ARG A 1 74 ? 28.508 8.855 -30.678 1.00 76.50 74 ARG A C 1
ATOM 591 O O . ARG A 1 74 ? 28.813 7.848 -31.308 1.00 76.50 74 ARG A O 1
ATOM 598 N N . PHE A 1 75 ? 28.121 8.818 -29.408 1.00 78.31 75 PHE A N 1
ATOM 599 C CA . PHE A 1 75 ? 28.036 7.588 -28.625 1.00 78.31 75 PHE A CA 1
ATOM 600 C C . PHE A 1 75 ? 26.648 7.424 -28.010 1.00 78.31 75 PHE A C 1
ATOM 602 O O . PHE A 1 75 ? 26.537 7.139 -26.819 1.00 78.31 75 PHE A O 1
ATOM 609 N N . SER A 1 76 ? 25.599 7.596 -28.818 1.00 73.06 76 SER A N 1
ATOM 610 C CA . SER A 1 76 ? 24.196 7.549 -28.377 1.00 73.06 76 SER A CA 1
ATOM 611 C C . SER A 1 76 ? 23.861 6.281 -27.583 1.00 73.06 76 SER A C 1
ATOM 613 O O . SER A 1 76 ? 23.164 6.355 -26.577 1.00 73.06 76 SER A O 1
ATOM 615 N N . SER A 1 77 ? 24.452 5.137 -27.945 1.00 74.25 77 SER A N 1
ATOM 616 C CA . SER A 1 77 ? 24.283 3.851 -27.252 1.00 74.25 77 SER A CA 1
ATOM 617 C C . SER A 1 77 ? 24.741 3.835 -25.788 1.00 74.25 77 SER A C 1
ATOM 619 O O . SER A 1 77 ? 24.372 2.930 -25.047 1.00 74.25 77 SER A O 1
ATOM 621 N N . ASN A 1 78 ? 25.583 4.787 -25.377 1.00 76.25 78 ASN A N 1
ATOM 622 C CA . ASN A 1 78 ? 26.126 4.867 -24.019 1.00 76.25 78 ASN A CA 1
ATOM 623 C C . ASN A 1 78 ? 25.282 5.751 -23.092 1.00 76.25 78 ASN A C 1
ATOM 625 O O . ASN A 1 78 ? 25.606 5.878 -21.911 1.00 76.25 78 ASN A O 1
ATOM 629 N N . PHE A 1 79 ? 24.232 6.383 -23.616 1.00 73.56 79 PHE A N 1
ATOM 630 C CA . PHE A 1 79 ? 23.390 7.309 -22.873 1.00 73.56 79 PHE A CA 1
ATOM 631 C C . PHE A 1 79 ? 21.946 6.812 -22.847 1.00 73.56 79 PHE A C 1
ATOM 633 O O . PHE A 1 79 ? 21.433 6.268 -23.820 1.00 73.56 79 PHE A O 1
ATOM 640 N N . ASN A 1 80 ? 21.278 7.022 -21.713 1.00 74.06 80 ASN A N 1
ATOM 641 C CA . ASN A 1 80 ? 19.864 6.710 -21.558 1.00 74.06 80 ASN A CA 1
ATOM 642 C C . ASN A 1 80 ? 19.035 7.974 -21.782 1.00 74.06 80 ASN A C 1
ATOM 644 O O . ASN A 1 80 ? 19.273 8.996 -21.135 1.00 74.06 80 ASN A O 1
ATOM 648 N N . LEU A 1 81 ? 18.039 7.887 -22.663 1.00 74.50 81 LEU A N 1
ATOM 649 C CA . LEU A 1 81 ? 17.065 8.952 -22.860 1.00 74.50 81 LEU A CA 1
ATOM 650 C C . LEU A 1 81 ? 15.935 8.808 -21.837 1.00 74.50 81 LEU A C 1
ATOM 652 O O . LEU A 1 81 ? 15.244 7.789 -21.800 1.00 74.50 81 LEU A O 1
ATOM 656 N N . VAL A 1 82 ? 15.742 9.835 -21.011 1.00 71.44 82 VAL A N 1
ATOM 657 C CA . VAL A 1 82 ? 14.665 9.879 -20.018 1.00 71.44 82 VAL A CA 1
ATOM 658 C C . VAL A 1 82 ? 13.631 10.901 -20.465 1.00 71.44 82 VAL A C 1
ATOM 660 O O . VAL A 1 82 ? 13.914 12.095 -20.523 1.00 71.44 82 VAL A O 1
ATOM 663 N N . PHE A 1 83 ? 12.425 10.426 -20.770 1.00 70.25 83 PHE A N 1
ATOM 664 C CA . PHE A 1 83 ? 11.281 11.292 -21.028 1.00 70.25 83 PHE A CA 1
ATOM 665 C C . PHE A 1 83 ? 10.662 11.702 -19.696 1.00 70.25 83 PHE A C 1
ATOM 667 O O . PHE A 1 83 ? 10.017 10.896 -19.026 1.00 70.25 83 PHE A O 1
ATOM 674 N N . ASP A 1 84 ? 10.876 12.953 -19.305 1.00 66.69 84 ASP A N 1
ATOM 675 C CA . ASP A 1 84 ? 10.182 13.534 -18.165 1.00 66.69 84 ASP A CA 1
ATOM 676 C C . ASP A 1 84 ? 8.841 14.118 -18.632 1.00 66.69 84 ASP A C 1
ATOM 678 O O . ASP A 1 84 ? 8.779 15.169 -19.274 1.00 66.69 84 ASP A O 1
ATOM 682 N N . GLU A 1 85 ? 7.745 13.413 -18.343 1.00 63.44 85 GLU A N 1
ATOM 683 C CA . GLU A 1 85 ? 6.388 13.894 -18.632 1.00 63.44 85 GLU A CA 1
ATOM 684 C C . GLU A 1 85 ? 5.946 15.025 -17.689 1.00 63.44 85 GLU A C 1
ATOM 686 O O . GLU A 1 85 ? 4.898 15.642 -17.910 1.00 63.44 85 GLU A O 1
ATOM 691 N N . SER A 1 86 ? 6.730 15.355 -16.656 1.00 55.22 86 SER A N 1
ATOM 692 C CA . SER A 1 86 ? 6.412 16.447 -15.741 1.00 55.22 86 SER A CA 1
ATOM 693 C C . SER A 1 86 ? 6.713 17.812 -16.372 1.00 55.22 86 SER A C 1
ATOM 695 O O . SER A 1 86 ? 7.603 18.560 -15.991 1.00 55.22 86 SER A O 1
ATOM 697 N N . ARG A 1 87 ? 5.870 18.235 -17.320 1.00 54.31 87 ARG A N 1
ATOM 698 C CA . ARG A 1 87 ? 5.845 19.636 -17.790 1.00 54.31 87 ARG A CA 1
ATOM 699 C C . ARG A 1 87 ? 5.313 20.619 -16.736 1.00 54.31 87 ARG A C 1
ATOM 701 O O . ARG A 1 87 ? 5.133 21.802 -17.022 1.00 54.31 87 ARG A O 1
ATOM 708 N N . HIS A 1 88 ? 5.056 20.160 -15.516 1.00 57.12 88 HIS A N 1
ATOM 709 C CA . HIS A 1 88 ? 4.705 21.013 -14.395 1.00 57.12 88 HIS A CA 1
ATOM 710 C C . HIS A 1 88 ? 5.970 21.319 -13.605 1.00 57.12 88 HIS A C 1
ATOM 712 O O . HIS A 1 88 ? 6.609 20.412 -13.091 1.00 57.12 88 HIS A O 1
ATOM 718 N N . ILE A 1 89 ? 6.306 22.605 -13.503 1.00 56.66 89 ILE A N 1
ATOM 719 C CA . ILE A 1 89 ? 7.326 23.142 -12.597 1.00 56.66 89 ILE A CA 1
ATOM 720 C C . ILE A 1 89 ? 7.114 22.517 -11.215 1.00 56.66 89 ILE A C 1
ATOM 722 O O . ILE A 1 89 ? 6.198 22.898 -10.481 1.00 56.66 89 ILE A O 1
ATOM 726 N N . SER A 1 90 ? 7.919 21.508 -10.890 1.00 57.41 90 SER A N 1
ATOM 727 C CA . SER A 1 90 ? 7.886 20.863 -9.588 1.00 57.41 90 SER A CA 1
ATOM 728 C C . SER A 1 90 ? 8.110 21.946 -8.541 1.00 57.41 90 SER A C 1
ATOM 730 O O . SER A 1 90 ? 9.105 22.667 -8.583 1.00 57.41 90 SER A O 1
ATOM 732 N N . SER A 1 91 ? 7.161 22.098 -7.613 1.00 66.50 91 SER A N 1
ATOM 733 C CA . SER A 1 91 ? 7.316 22.996 -6.467 1.00 66.50 91 SER A CA 1
ATOM 734 C C . SER A 1 91 ? 8.684 22.777 -5.800 1.00 66.50 91 SER A C 1
ATOM 736 O O . SER A 1 91 ? 9.192 21.652 -5.786 1.00 66.50 91 SER A O 1
ATOM 738 N N . ALA A 1 92 ? 9.279 23.816 -5.205 1.00 71.50 92 ALA A N 1
ATOM 739 C CA . ALA A 1 92 ? 10.595 23.714 -4.555 1.00 71.50 92 ALA A CA 1
ATOM 740 C C . ALA A 1 92 ? 10.676 22.592 -3.491 1.00 71.50 92 ALA A C 1
ATOM 742 O O . ALA A 1 92 ? 11.757 22.097 -3.192 1.00 71.50 92 ALA A O 1
ATOM 743 N N . LEU A 1 93 ? 9.530 22.158 -2.949 1.00 71.31 93 LEU A N 1
ATOM 744 C CA . LEU A 1 93 ? 9.417 21.031 -2.018 1.00 71.31 93 LEU A CA 1
ATOM 745 C C . LEU A 1 93 ? 9.482 19.651 -2.698 1.00 71.31 93 LEU A C 1
ATOM 747 O O . LEU A 1 93 ? 9.959 18.701 -2.084 1.00 71.31 93 LEU A O 1
ATOM 751 N N . SER A 1 94 ? 9.013 19.519 -3.941 1.00 73.31 94 SER A N 1
ATOM 752 C CA . SER A 1 94 ? 9.006 18.251 -4.694 1.00 73.31 94 SER A CA 1
ATOM 753 C C . SER A 1 94 ? 10.273 18.018 -5.519 1.00 73.31 94 SER A C 1
ATOM 755 O O . SER A 1 94 ? 10.567 16.875 -5.855 1.00 73.31 94 SER A O 1
ATOM 757 N N . MET A 1 95 ? 11.040 19.074 -5.805 1.00 75.12 95 MET A N 1
ATOM 758 C CA . MET A 1 95 ? 12.272 19.018 -6.599 1.00 75.12 95 MET A CA 1
ATOM 759 C C . MET A 1 95 ? 13.313 17.990 -6.100 1.00 75.12 95 MET A C 1
ATOM 761 O O . MET A 1 95 ? 13.766 17.187 -6.916 1.00 75.12 95 MET A O 1
ATOM 765 N N . PRO A 1 96 ? 13.647 17.905 -4.791 1.00 79.50 96 PRO A N 1
ATOM 766 C CA . PRO A 1 96 ? 14.603 16.898 -4.322 1.00 79.50 96 PRO A CA 1
ATOM 767 C C . PRO A 1 96 ? 14.062 15.466 -4.437 1.00 79.50 96 PRO A C 1
ATOM 769 O O . PRO A 1 96 ? 14.836 14.522 -4.572 1.00 79.50 96 PRO A O 1
ATOM 772 N N . PHE A 1 97 ? 12.739 15.281 -4.397 1.00 78.06 97 PHE A N 1
ATOM 773 C CA . PHE A 1 97 ? 12.130 13.963 -4.557 1.00 78.06 97 PHE A CA 1
ATOM 774 C C . PHE A 1 97 ? 12.169 13.503 -6.016 1.00 78.06 97 PHE A C 1
ATOM 776 O O . PHE A 1 97 ? 12.560 12.370 -6.284 1.00 78.06 97 PHE A O 1
ATOM 783 N N . THR A 1 98 ? 11.811 14.373 -6.965 1.00 76.88 98 THR A N 1
ATOM 784 C CA . THR A 1 98 ? 11.868 14.046 -8.397 1.00 76.88 98 THR A CA 1
ATOM 785 C C . THR A 1 98 ? 13.302 13.792 -8.855 1.00 76.88 98 THR A C 1
ATOM 787 O O . THR A 1 98 ? 13.549 12.823 -9.567 1.00 76.88 98 THR A O 1
ATOM 790 N N . GLU A 1 99 ? 14.261 14.590 -8.376 1.00 80.62 99 GLU A N 1
ATOM 791 C CA . GLU A 1 99 ? 15.687 14.395 -8.655 1.00 80.62 99 GLU A CA 1
ATOM 792 C C . GLU A 1 99 ? 16.207 13.070 -8.078 1.00 80.62 99 GLU A C 1
ATOM 794 O O . GLU A 1 99 ? 16.835 12.287 -8.792 1.00 80.62 99 GLU A O 1
ATOM 799 N N . ALA A 1 100 ? 15.885 12.762 -6.816 1.00 81.12 100 ALA A N 1
ATOM 800 C CA . ALA A 1 100 ? 16.278 11.499 -6.195 1.00 81.12 100 ALA A CA 1
ATOM 801 C C . ALA A 1 100 ? 15.668 10.287 -6.916 1.00 81.12 100 ALA A C 1
ATOM 803 O O . ALA A 1 100 ? 16.357 9.294 -7.140 1.00 81.12 100 ALA A O 1
ATOM 804 N N . MET A 1 101 ? 14.397 10.365 -7.321 1.00 79.38 101 MET A N 1
ATOM 805 C CA . MET A 1 101 ? 13.746 9.300 -8.086 1.00 79.38 101 MET A CA 1
ATOM 806 C C . MET A 1 101 ? 14.376 9.130 -9.473 1.00 79.38 101 MET A C 1
ATOM 808 O O . MET A 1 101 ? 14.621 7.996 -9.883 1.00 79.38 101 MET A O 1
ATOM 812 N N . GLY A 1 102 ? 14.712 10.227 -10.158 1.00 75.94 102 GLY A N 1
ATOM 813 C CA . GLY A 1 102 ? 15.440 10.197 -11.429 1.00 75.94 102 GLY A CA 1
ATOM 814 C C . GLY A 1 102 ? 16.811 9.532 -11.291 1.00 75.94 102 GLY A C 1
ATOM 815 O O . GLY A 1 102 ? 17.138 8.621 -12.052 1.00 75.94 102 GLY A O 1
ATOM 816 N N . ALA A 1 103 ? 17.577 9.902 -10.262 1.00 78.94 103 ALA A N 1
ATOM 817 C CA . ALA A 1 103 ? 18.854 9.267 -9.949 1.00 78.94 103 ALA A CA 1
ATOM 818 C C . ALA A 1 103 ? 18.697 7.767 -9.654 1.00 78.94 103 ALA A C 1
ATOM 820 O O . ALA A 1 103 ? 19.452 6.960 -10.186 1.00 78.94 103 ALA A O 1
ATOM 821 N N . ILE A 1 104 ? 17.698 7.359 -8.866 1.00 79.19 104 ILE A N 1
ATOM 822 C CA . ILE A 1 104 ? 17.453 5.937 -8.573 1.00 79.19 104 ILE A CA 1
ATOM 823 C C . ILE A 1 104 ? 17.116 5.160 -9.852 1.00 79.19 104 ILE A C 1
ATOM 825 O O . ILE A 1 104 ? 17.648 4.068 -10.062 1.00 79.19 104 ILE A O 1
ATOM 829 N N . VAL A 1 105 ? 16.262 5.697 -10.727 1.00 78.06 105 VAL A N 1
ATOM 830 C CA . VAL A 1 105 ? 15.896 5.038 -11.992 1.00 78.06 105 VAL A CA 1
ATOM 831 C C . VAL A 1 105 ? 17.111 4.907 -12.910 1.00 78.06 105 VAL A C 1
ATOM 833 O O . VAL A 1 105 ? 17.361 3.826 -13.438 1.00 78.06 105 VAL A O 1
ATOM 836 N N . LEU A 1 106 ? 17.928 5.955 -13.031 1.00 76.81 106 LEU A N 1
ATOM 837 C CA . LEU A 1 106 ? 19.175 5.893 -13.794 1.00 76.81 106 LEU A CA 1
ATOM 838 C C . LEU A 1 106 ? 20.139 4.850 -13.214 1.00 76.81 106 LEU A C 1
ATOM 840 O O . LEU A 1 106 ? 20.638 4.001 -13.952 1.00 76.81 106 LEU A O 1
ATOM 844 N N . LEU A 1 107 ? 20.338 4.832 -11.895 1.00 75.31 107 LEU A N 1
ATOM 845 C CA . LEU A 1 107 ? 21.234 3.876 -11.234 1.00 75.31 107 LEU A CA 1
ATOM 846 C C . LEU A 1 107 ? 20.739 2.423 -11.333 1.00 75.31 107 LEU A C 1
ATOM 848 O O . LEU A 1 107 ? 21.541 1.493 -11.307 1.00 75.31 107 LEU A O 1
ATOM 852 N N . THR A 1 108 ? 19.426 2.212 -11.442 1.00 76.94 108 THR A N 1
ATOM 853 C CA . THR A 1 108 ? 18.819 0.877 -11.585 1.00 76.94 108 THR A CA 1
ATOM 854 C C . THR A 1 108 ? 18.652 0.428 -13.038 1.00 76.94 108 THR A C 1
ATOM 856 O O . THR A 1 108 ? 18.332 -0.742 -13.269 1.00 76.94 108 THR A O 1
ATOM 859 N N . SER A 1 109 ? 18.891 1.320 -14.007 1.00 77.25 109 SER A N 1
ATOM 860 C CA . SER A 1 109 ? 18.883 1.004 -15.441 1.00 77.25 109 SER A CA 1
ATOM 861 C C . SER A 1 109 ? 20.149 0.271 -15.898 1.00 77.25 109 SER A C 1
ATOM 863 O O . SER A 1 109 ? 20.079 -0.575 -16.788 1.00 77.25 109 SER A O 1
ATOM 865 N N . ASP A 1 110 ? 21.290 0.529 -15.251 1.00 81.50 110 ASP A N 1
ATOM 866 C CA . ASP A 1 110 ? 22.547 -0.163 -15.533 1.00 81.50 110 ASP A CA 1
ATOM 867 C C . ASP A 1 110 ? 22.540 -1.572 -14.920 1.00 81.50 110 ASP A C 1
ATOM 869 O O . ASP A 1 110 ? 22.252 -1.762 -13.733 1.00 81.50 110 ASP A O 1
ATOM 873 N N . GLY A 1 111 ? 22.877 -2.576 -15.734 1.00 79.62 111 GLY A N 1
ATOM 874 C CA . GLY A 1 111 ? 22.883 -3.975 -15.321 1.00 79.62 111 GLY A CA 1
ATOM 875 C C . GLY A 1 111 ? 23.793 -4.254 -14.122 1.00 79.62 111 GLY A C 1
ATOM 876 O O . GLY A 1 111 ? 23.367 -4.934 -13.192 1.00 79.62 111 GLY A O 1
ATOM 877 N N . VAL A 1 112 ? 25.017 -3.723 -14.101 1.00 84.25 112 VAL A N 1
ATOM 878 C CA . VAL A 1 112 ? 25.992 -3.972 -13.023 1.00 84.25 112 VAL A CA 1
ATOM 879 C C . VAL A 1 112 ? 25.587 -3.226 -11.757 1.00 84.25 112 VAL A C 1
ATOM 881 O O . VAL A 1 112 ? 25.598 -3.790 -10.658 1.00 84.25 112 VAL A O 1
ATOM 884 N N . LEU A 1 113 ? 25.191 -1.964 -11.904 1.00 81.81 113 LEU A N 1
ATOM 885 C CA . LEU A 1 113 ? 24.876 -1.098 -10.772 1.00 81.81 113 LEU A CA 1
ATOM 886 C C . LEU A 1 113 ? 23.590 -1.530 -10.057 1.00 81.81 113 LEU A C 1
ATOM 888 O O . LEU A 1 113 ? 23.531 -1.541 -8.823 1.00 81.81 113 LEU A O 1
ATOM 892 N N . LYS A 1 114 ? 22.607 -2.022 -10.818 1.00 83.50 114 LYS A N 1
ATOM 893 C CA . LYS A 1 114 ? 21.406 -2.674 -10.288 1.00 83.50 114 LYS A CA 1
ATOM 894 C C . LYS A 1 114 ? 21.749 -3.852 -9.377 1.00 83.50 114 LYS A C 1
ATOM 896 O O . LYS A 1 114 ? 21.190 -3.967 -8.283 1.00 83.50 114 LYS A O 1
ATOM 901 N N . TRP A 1 115 ? 22.678 -4.714 -9.792 1.00 87.06 115 TRP A N 1
ATOM 902 C CA . TRP A 1 115 ? 23.106 -5.851 -8.973 1.00 87.06 115 TRP A CA 1
ATOM 903 C C . TRP A 1 115 ? 23.848 -5.416 -7.710 1.00 87.06 115 TRP A C 1
ATOM 905 O O . TRP A 1 115 ? 23.646 -6.025 -6.660 1.00 87.06 115 TRP A O 1
ATOM 915 N N . LEU A 1 116 ? 24.642 -4.343 -7.768 1.00 87.62 116 LEU A N 1
ATOM 916 C CA . LEU A 1 116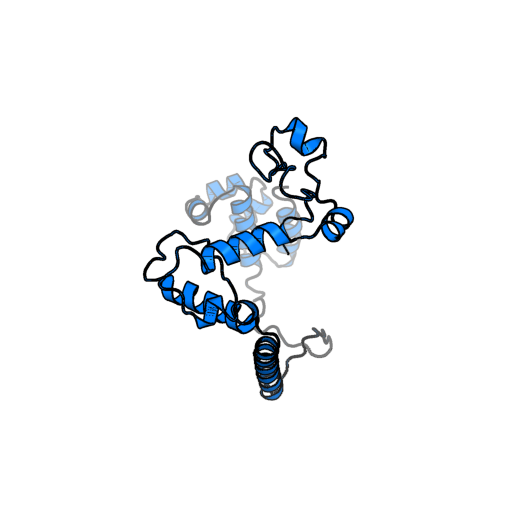 ? 25.320 -3.797 -6.589 1.00 87.62 116 LEU A CA 1
ATOM 917 C C . LEU A 1 116 ? 24.333 -3.296 -5.526 1.00 87.62 116 LEU A C 1
ATOM 919 O O . LEU A 1 116 ? 24.508 -3.608 -4.347 1.00 87.62 116 LEU A O 1
ATOM 923 N N . ILE A 1 117 ? 23.272 -2.585 -5.922 1.00 87.44 117 ILE A N 1
ATOM 924 C CA . ILE A 1 117 ? 22.234 -2.106 -4.989 1.00 87.44 117 ILE A CA 1
ATOM 925 C C . ILE A 1 117 ? 21.507 -3.288 -4.340 1.00 87.44 117 ILE A C 1
ATOM 927 O O . ILE A 1 117 ? 21.363 -3.337 -3.116 1.00 87.44 117 ILE A O 1
ATOM 931 N N . ILE A 1 118 ? 21.092 -4.273 -5.144 1.00 86.94 118 ILE A N 1
ATOM 932 C CA . ILE A 1 118 ? 20.416 -5.479 -4.646 1.00 86.94 118 ILE A CA 1
ATOM 933 C C . ILE A 1 118 ? 21.330 -6.250 -3.684 1.00 86.94 118 ILE A C 1
ATOM 935 O O . ILE A 1 118 ? 20.894 -6.652 -2.605 1.00 86.94 118 ILE A O 1
ATOM 939 N N . SER A 1 119 ? 22.609 -6.412 -4.036 1.00 90.25 119 SER A N 1
ATOM 940 C CA . SER A 1 119 ? 23.600 -7.083 -3.192 1.00 90.25 119 SER A CA 1
ATOM 941 C C . SER A 1 119 ? 23.823 -6.347 -1.870 1.00 90.25 119 SER A C 1
ATOM 943 O O . SER A 1 119 ? 23.959 -6.990 -0.830 1.00 90.25 119 SER A O 1
ATOM 945 N N . ASN A 1 120 ? 23.853 -5.012 -1.884 1.00 91.88 120 ASN A N 1
ATOM 946 C CA . ASN A 1 120 ? 24.008 -4.208 -0.674 1.00 91.88 120 ASN A CA 1
ATOM 947 C C . ASN A 1 120 ? 22.798 -4.358 0.260 1.00 91.88 120 ASN A C 1
ATOM 949 O O . ASN A 1 120 ? 22.966 -4.618 1.451 1.00 91.88 120 ASN A O 1
ATOM 953 N N . LEU A 1 121 ? 21.582 -4.289 -0.287 1.00 91.06 121 LEU A N 1
ATOM 954 C CA . LEU A 1 121 ? 20.350 -4.446 0.486 1.00 91.06 121 LEU A CA 1
ATOM 955 C C . LEU A 1 121 ? 20.237 -5.854 1.085 1.00 91.06 121 LEU A C 1
ATOM 957 O O . LEU A 1 121 ? 19.874 -6.008 2.252 1.00 91.06 121 LEU A O 1
ATOM 961 N N . PHE A 1 122 ? 20.625 -6.881 0.324 1.00 94.88 122 PHE A N 1
ATOM 962 C CA . PHE A 1 122 ? 20.702 -8.251 0.825 1.00 94.88 122 PHE A CA 1
ATOM 963 C C . PHE A 1 122 ? 21.737 -8.401 1.949 1.00 94.88 122 PHE A C 1
ATOM 965 O O . PHE A 1 122 ? 21.453 -9.043 2.960 1.00 94.88 122 PHE A O 1
ATOM 972 N N . ALA A 1 123 ? 22.910 -7.775 1.820 1.00 94.75 123 ALA A N 1
ATOM 973 C CA . ALA A 1 123 ? 23.930 -7.783 2.867 1.00 94.75 123 ALA A CA 1
ATOM 974 C C . ALA A 1 123 ? 23.435 -7.102 4.154 1.00 94.75 123 ALA A C 1
ATOM 976 O O . ALA A 1 123 ? 23.596 -7.660 5.239 1.00 94.75 123 ALA A O 1
ATOM 977 N N . LEU A 1 124 ? 22.770 -5.946 4.046 1.00 94.19 124 LEU A N 1
ATOM 978 C CA . LEU A 1 124 ? 22.160 -5.265 5.193 1.00 94.19 124 LEU A CA 1
ATOM 979 C C . LEU A 1 124 ? 21.095 -6.134 5.868 1.00 94.19 124 LEU A C 1
ATOM 981 O O . LEU A 1 124 ? 21.067 -6.228 7.095 1.00 94.19 124 LEU A O 1
ATOM 985 N N . LEU A 1 125 ? 20.258 -6.817 5.086 1.00 91.12 125 LEU A N 1
ATOM 986 C CA . LEU A 1 125 ? 19.264 -7.747 5.615 1.00 91.12 125 LEU A CA 1
ATOM 987 C C . LEU A 1 125 ? 19.923 -8.942 6.321 1.00 91.12 125 LEU A C 1
ATOM 989 O O . LEU A 1 125 ? 19.497 -9.317 7.411 1.00 91.12 125 LEU A O 1
ATOM 993 N N . ALA A 1 126 ? 20.978 -9.520 5.744 1.00 91.19 126 ALA A N 1
ATOM 994 C CA . ALA A 1 126 ? 21.723 -10.616 6.359 1.00 91.19 126 ALA A CA 1
ATOM 995 C C . ALA A 1 126 ? 22.358 -10.192 7.694 1.00 91.19 126 ALA A C 1
ATOM 997 O O . ALA A 1 126 ? 22.253 -10.924 8.680 1.00 91.19 126 ALA A O 1
ATOM 998 N N . ILE A 1 127 ? 22.940 -8.988 7.754 1.00 93.44 127 ILE A N 1
ATOM 999 C CA . ILE A 1 127 ? 23.466 -8.398 8.992 1.00 93.44 127 ILE A CA 1
ATOM 1000 C C . ILE A 1 127 ? 22.337 -8.200 10.005 1.00 93.44 127 ILE A C 1
ATOM 1002 O O . ILE A 1 127 ? 22.476 -8.614 11.152 1.00 93.44 127 ILE A O 1
ATOM 1006 N N . ALA A 1 128 ? 21.197 -7.640 9.598 1.00 88.31 128 ALA A N 1
ATOM 1007 C CA . ALA A 1 128 ? 20.049 -7.455 10.483 1.00 88.31 128 ALA A CA 1
ATOM 1008 C C . ALA A 1 128 ? 19.557 -8.794 11.063 1.00 88.31 128 ALA A C 1
ATOM 1010 O O . ALA A 1 128 ? 19.309 -8.908 12.261 1.00 88.31 128 ALA A O 1
ATOM 1011 N N . ILE A 1 129 ? 19.492 -9.840 10.236 1.00 86.62 129 ILE A N 1
ATOM 1012 C CA . ILE A 1 129 ? 19.127 -11.198 10.655 1.00 86.62 129 ILE A CA 1
ATOM 1013 C C . ILE A 1 129 ? 20.181 -11.801 11.597 1.00 86.62 129 ILE A C 1
ATOM 1015 O O . ILE A 1 129 ? 19.819 -12.587 12.474 1.00 86.62 129 ILE A O 1
ATOM 1019 N N . MET A 1 130 ? 21.463 -11.486 11.422 1.00 89.00 130 MET A N 1
ATOM 1020 C CA . MET A 1 130 ? 22.550 -11.971 12.279 1.00 89.00 130 MET A CA 1
ATOM 1021 C C . MET A 1 130 ? 22.584 -11.260 13.638 1.00 89.00 130 MET A C 1
ATOM 1023 O O . MET A 1 130 ? 22.831 -11.905 14.652 1.00 89.00 130 MET A O 1
ATOM 1027 N N . VAL A 1 131 ? 22.331 -9.949 13.663 1.00 87.75 131 VAL A N 1
ATOM 1028 C CA . VAL A 1 131 ? 22.422 -9.115 14.871 1.00 87.75 131 VAL A CA 1
ATOM 1029 C C . VAL A 1 131 ? 21.277 -9.381 15.848 1.00 87.75 131 VAL A C 1
ATOM 1031 O O . VAL A 1 131 ? 21.473 -9.176 17.039 1.00 87.75 131 VAL A O 1
ATOM 1034 N N . VAL A 1 132 ? 20.108 -9.851 15.393 1.00 80.25 132 VAL A N 1
ATOM 1035 C CA . VAL A 1 132 ? 18.955 -10.141 16.267 1.00 80.25 132 VAL A CA 1
ATOM 1036 C C . VAL A 1 132 ? 19.165 -11.477 17.004 1.00 80.25 132 VAL A C 1
ATOM 1038 O O . VAL A 1 132 ? 19.020 -12.537 16.382 1.00 80.25 132 VAL A O 1
ATOM 1041 N N . PRO A 1 133 ? 19.477 -11.458 18.319 1.00 68.19 133 PRO A N 1
ATOM 1042 C CA . PRO A 1 133 ? 19.859 -12.654 19.071 1.00 68.19 133 PRO A CA 1
ATOM 1043 C C . PRO A 1 133 ? 18.646 -13.497 19.494 1.00 68.19 133 PRO A C 1
ATOM 1045 O O . PRO A 1 133 ? 18.770 -14.702 19.692 1.00 68.19 133 PRO A O 1
ATOM 1048 N N . GLU A 1 134 ? 17.459 -12.891 19.575 1.00 72.56 134 GLU A N 1
ATOM 1049 C CA . GLU A 1 134 ? 16.212 -13.553 19.958 1.00 72.56 134 GLU A CA 1
ATOM 1050 C C . GLU A 1 134 ? 15.172 -13.383 18.849 1.00 72.56 134 GLU A C 1
ATOM 1052 O O . GLU A 1 134 ? 14.384 -12.440 18.826 1.00 72.56 134 GLU A O 1
ATOM 1057 N N . LYS A 1 135 ? 15.188 -14.302 17.879 1.00 69.00 135 LYS A N 1
ATOM 1058 C CA . LYS A 1 135 ? 14.134 -14.375 16.864 1.00 69.00 135 LYS A CA 1
ATOM 1059 C C . LYS A 1 135 ? 12.923 -15.050 17.488 1.00 69.00 135 LYS A C 1
ATOM 1061 O O . LYS A 1 135 ? 12.943 -16.258 17.725 1.00 69.00 135 LYS A O 1
ATOM 1066 N N . GLU A 1 136 ? 11.873 -14.281 17.761 1.00 69.88 136 GLU A N 1
ATOM 1067 C CA . GLU A 1 136 ? 10.591 -14.862 18.147 1.00 69.88 136 GLU A CA 1
ATOM 1068 C C . GLU A 1 136 ? 10.112 -15.823 17.051 1.00 69.88 136 GLU A C 1
ATOM 1070 O O . GLU A 1 136 ? 10.302 -15.592 15.853 1.00 69.88 136 GLU A O 1
ATOM 1075 N N . ASN A 1 137 ? 9.520 -16.945 17.458 1.00 70.50 137 ASN A N 1
ATOM 1076 C CA . ASN A 1 137 ? 9.021 -17.921 16.504 1.00 70.50 137 ASN A CA 1
ATOM 1077 C C . ASN A 1 137 ? 7.872 -17.296 15.698 1.00 70.50 137 ASN A C 1
ATOM 1079 O O . ASN A 1 137 ? 6.786 -17.073 16.227 1.00 70.50 137 ASN A O 1
ATOM 1083 N N . TRP A 1 138 ? 8.105 -17.055 14.408 1.00 68.69 138 TRP A N 1
ATOM 1084 C CA . TRP A 1 138 ? 7.091 -16.585 13.459 1.00 68.69 138 TRP A CA 1
ATOM 1085 C C . TRP A 1 138 ? 5.979 -17.621 13.247 1.00 68.69 138 TRP A C 1
ATOM 1087 O O . TRP A 1 138 ? 4.890 -17.294 12.776 1.00 68.69 138 TRP A O 1
ATOM 1097 N N . ARG A 1 139 ? 6.214 -18.874 13.659 1.00 73.00 139 ARG A N 1
ATOM 1098 C CA . ARG A 1 139 ? 5.163 -19.871 13.824 1.00 73.00 139 ARG A CA 1
ATOM 1099 C C . ARG A 1 139 ? 4.498 -19.679 15.183 1.00 73.00 139 ARG A C 1
ATOM 1101 O O . ARG A 1 139 ? 5.061 -20.048 16.213 1.00 73.00 139 ARG A O 1
ATOM 1108 N N . HIS A 1 140 ? 3.257 -19.199 15.183 1.00 72.19 140 HIS A N 1
ATOM 1109 C CA . HIS A 1 140 ? 2.394 -19.294 16.357 1.00 72.19 140 HIS A CA 1
ATOM 1110 C C . HIS A 1 140 ? 2.180 -20.771 16.720 1.00 72.19 140 HIS A C 1
ATOM 1112 O O . HIS A 1 140 ? 1.339 -21.457 16.146 1.00 72.19 140 HIS A O 1
ATOM 1118 N N . VAL A 1 141 ? 2.962 -21.280 17.671 1.00 63.69 141 VAL A N 1
ATOM 1119 C CA . VAL A 1 141 ? 2.712 -22.569 18.316 1.00 63.69 141 VAL A CA 1
ATOM 1120 C C . VAL A 1 141 ? 1.953 -22.274 19.600 1.00 63.69 141 VAL A C 1
ATOM 1122 O O . VAL A 1 141 ? 2.518 -21.750 20.558 1.00 63.69 141 VAL A O 1
ATOM 1125 N N . PHE A 1 142 ? 0.656 -22.573 19.601 1.00 62.66 142 PHE A N 1
ATOM 1126 C CA . PHE A 1 142 ? -0.139 -22.588 20.823 1.00 62.66 142 PHE A CA 1
ATOM 1127 C C . PHE A 1 142 ? 0.287 -23.795 21.664 1.00 62.66 142 PHE A C 1
ATOM 1129 O O . PHE A 1 142 ? -0.132 -24.921 21.409 1.00 62.66 142 PHE A O 1
ATOM 1136 N N . ASP A 1 143 ? 1.151 -23.564 22.647 1.00 67.12 143 ASP A N 1
ATOM 1137 C CA . ASP A 1 143 ? 1.515 -24.566 23.645 1.00 67.12 143 ASP A CA 1
ATOM 1138 C C . ASP A 1 143 ? 0.483 -24.551 24.784 1.00 67.12 143 ASP A C 1
ATOM 1140 O O . ASP A 1 143 ? 0.455 -23.635 25.607 1.00 67.12 143 ASP A O 1
ATOM 1144 N N . LEU A 1 144 ? -0.388 -25.565 24.818 1.00 66.88 144 LEU A N 1
ATOM 1145 C CA . LEU A 1 144 ? -1.423 -25.729 25.849 1.00 66.88 144 LEU A CA 1
ATOM 1146 C C . LEU A 1 144 ? -0.847 -26.090 27.231 1.00 66.88 144 LEU A C 1
ATOM 1148 O O . LEU A 1 144 ? -1.575 -26.033 28.219 1.00 66.88 144 LEU A O 1
ATOM 1152 N N . THR A 1 145 ? 0.435 -26.463 27.320 1.00 73.50 145 THR A N 1
ATOM 1153 C CA . THR A 1 145 ? 1.084 -26.836 28.589 1.00 73.50 145 THR A CA 1
ATOM 1154 C C . THR A 1 145 ? 1.735 -25.647 29.292 1.00 73.50 145 THR A C 1
ATOM 1156 O O . THR A 1 145 ? 1.901 -25.655 30.513 1.00 73.50 145 THR A O 1
ATOM 1159 N N . ARG A 1 146 ? 2.037 -24.576 28.546 1.00 69.25 146 ARG A N 1
ATOM 1160 C CA . ARG A 1 146 ? 2.608 -23.333 29.071 1.00 69.25 146 ARG A CA 1
ATOM 1161 C C . ARG A 1 146 ? 1.550 -22.234 29.087 1.00 69.25 146 ARG A C 1
ATOM 1163 O O . ARG A 1 146 ? 1.513 -21.366 28.217 1.00 69.25 146 ARG A O 1
ATOM 1170 N N . PHE A 1 147 ? 0.707 -22.233 30.118 1.00 59.09 147 PHE A N 1
ATOM 1171 C CA . PHE A 1 147 ? -0.218 -21.129 30.382 1.00 59.09 147 PHE A CA 1
ATOM 1172 C C . PHE A 1 147 ? 0.566 -19.844 30.702 1.00 59.09 147 PHE A C 1
ATOM 1174 O O . PHE A 1 147 ? 0.908 -19.573 31.851 1.00 59.09 147 PHE A O 1
ATOM 1181 N N . ARG A 1 148 ? 0.857 -19.023 29.686 1.00 66.75 148 ARG A N 1
ATOM 1182 C CA . ARG A 1 148 ? 1.173 -17.606 29.908 1.00 66.75 148 ARG A CA 1
ATOM 1183 C C . ARG A 1 148 ? -0.142 -16.914 30.238 1.00 66.75 148 ARG A C 1
ATOM 1185 O O . ARG A 1 148 ? -1.001 -16.772 29.368 1.00 66.75 148 ARG A O 1
ATOM 1192 N N . GLU A 1 149 ? -0.315 -16.517 31.495 1.00 62.75 149 GLU A N 1
ATOM 1193 C CA . GLU A 1 149 ? -1.460 -15.696 31.876 1.00 62.75 149 GLU A CA 1
ATOM 1194 C C . GLU A 1 149 ? -1.437 -14.410 31.040 1.00 62.75 149 GLU A C 1
ATOM 1196 O O . GLU A 1 149 ? -0.390 -13.785 30.846 1.00 62.75 149 GLU A O 1
ATOM 1201 N N . ARG A 1 150 ? -2.588 -14.063 30.454 1.00 69.38 150 ARG A N 1
ATOM 1202 C CA . ARG A 1 150 ? -2.715 -12.872 29.614 1.00 69.38 150 ARG A CA 1
ATOM 1203 C C . ARG A 1 150 ? -2.260 -11.660 30.440 1.00 69.38 150 ARG A C 1
ATOM 1205 O O . ARG A 1 150 ? -2.813 -11.474 31.523 1.00 69.38 150 ARG A O 1
ATOM 1212 N N . PRO A 1 151 ? -1.339 -10.813 29.939 1.00 70.50 151 PRO A N 1
ATOM 1213 C CA . PRO A 1 151 ? -0.806 -9.685 30.711 1.00 70.50 151 PRO A CA 1
ATOM 1214 C C . PRO A 1 151 ? -1.900 -8.719 31.187 1.00 70.50 151 PRO A C 1
ATOM 1216 O O . PRO A 1 151 ? -1.748 -8.060 32.207 1.00 70.50 151 PRO A O 1
ATOM 1219 N N . THR A 1 152 ? -3.037 -8.674 30.490 1.00 76.12 152 THR A N 1
ATOM 1220 C CA . THR A 1 152 ? -4.228 -7.920 30.888 1.00 76.12 152 THR A CA 1
ATOM 1221 C C . THR A 1 152 ? -5.426 -8.856 31.022 1.00 76.12 152 THR A C 1
ATOM 1223 O O . THR A 1 152 ? -6.213 -9.070 30.092 1.00 76.12 152 THR A O 1
ATOM 1226 N N . LYS A 1 153 ? -5.571 -9.469 32.198 1.00 72.25 153 LYS A N 1
ATOM 1227 C CA . LYS A 1 153 ? -6.749 -10.282 32.489 1.00 72.25 153 LYS A CA 1
ATOM 1228 C C . LYS A 1 153 ? -7.987 -9.392 32.610 1.00 72.25 153 LYS A C 1
ATOM 1230 O O . LYS A 1 153 ? -8.046 -8.452 33.391 1.00 72.25 153 LYS A O 1
ATOM 1235 N N . VAL A 1 154 ? -8.988 -9.777 31.829 1.00 78.00 154 VAL A N 1
ATOM 1236 C CA . VAL A 1 154 ? -10.420 -9.617 32.077 1.00 78.00 154 VAL A CA 1
ATOM 1237 C C . VAL A 1 154 ? -10.854 -9.541 33.542 1.00 78.00 154 VAL A C 1
ATOM 1239 O O . VAL A 1 154 ? -11.163 -10.615 34.041 1.00 78.00 154 VAL A O 1
ATOM 1242 N N . ASP A 1 155 ? -10.913 -8.393 34.229 1.00 81.44 155 ASP A N 1
ATOM 1243 C CA . ASP A 1 155 ? -11.471 -8.344 35.592 1.00 81.44 155 ASP A CA 1
ATOM 1244 C C . ASP A 1 155 ? -12.906 -8.921 35.602 1.00 81.44 155 ASP A C 1
ATOM 1246 O O . ASP A 1 155 ? -13.808 -8.349 34.962 1.00 81.44 155 ASP A O 1
ATOM 1250 N N . PRO A 1 156 ? -13.143 -10.070 36.269 1.00 80.06 156 PRO A N 1
ATOM 1251 C CA . PRO A 1 156 ? -14.452 -10.714 36.290 1.00 80.06 156 PRO A CA 1
ATOM 1252 C C . PRO A 1 156 ? -15.530 -9.827 36.915 1.00 80.06 156 PRO A C 1
ATOM 1254 O O . PRO A 1 156 ? -16.681 -9.890 36.487 1.00 80.06 156 PRO A O 1
ATOM 1257 N N . SER A 1 157 ? -15.163 -8.952 37.858 1.00 82.69 157 SER A N 1
ATOM 1258 C CA . SER A 1 157 ? -16.110 -8.052 38.529 1.00 82.69 157 SER A CA 1
ATOM 1259 C C . SER A 1 157 ? -16.745 -7.041 37.563 1.00 82.69 157 SER A C 1
ATOM 1261 O O . SER A 1 157 ? -17.882 -6.614 37.742 1.00 82.69 157 SER A O 1
ATOM 1263 N N . GLN A 1 158 ? -16.053 -6.719 36.466 1.00 85.06 158 GLN A N 1
ATOM 1264 C CA . GLN A 1 158 ? -16.513 -5.765 35.455 1.00 85.06 158 GLN A CA 1
ATOM 1265 C C . GLN A 1 158 ? -17.361 -6.414 34.353 1.00 85.06 158 GLN A C 1
ATOM 1267 O O . GLN A 1 158 ? -17.650 -5.773 33.341 1.00 85.06 158 GLN A O 1
ATOM 1272 N N . TYR A 1 159 ? -17.720 -7.695 34.473 1.00 85.50 159 TYR A N 1
ATOM 1273 C CA . TYR A 1 159 ? -18.452 -8.416 33.427 1.00 85.50 159 TYR A CA 1
ATOM 1274 C C . TYR A 1 159 ? -19.824 -7.797 33.123 1.00 85.50 159 TYR A C 1
ATOM 1276 O O . TYR A 1 159 ? -20.162 -7.582 31.956 1.00 85.50 159 TYR A O 1
ATOM 1284 N N . GLN A 1 160 ? -20.568 -7.410 34.160 1.00 86.44 160 GLN A N 1
ATOM 1285 C CA . GLN A 1 160 ? -21.859 -6.737 34.009 1.00 86.44 160 GLN A CA 1
ATOM 1286 C C . GLN A 1 160 ? -21.722 -5.402 33.270 1.00 86.44 160 GLN A C 1
ATOM 1288 O O . GLN A 1 160 ? -22.430 -5.157 32.293 1.00 86.44 160 GLN A O 1
ATOM 1293 N N . ARG A 1 161 ? -20.777 -4.555 33.701 1.00 87.50 161 ARG A N 1
ATOM 1294 C CA . ARG A 1 161 ? -20.533 -3.244 33.085 1.00 87.50 161 ARG A CA 1
ATOM 1295 C C . ARG A 1 161 ? -20.175 -3.388 31.608 1.00 87.50 161 ARG A C 1
ATOM 1297 O O . ARG A 1 161 ? -20.777 -2.729 30.775 1.00 87.50 161 ARG A O 1
ATOM 1304 N N . ARG A 1 162 ? -19.275 -4.318 31.275 1.00 88.56 162 ARG A N 1
ATOM 1305 C CA . ARG A 1 162 ? -18.879 -4.596 29.886 1.00 88.56 162 ARG A CA 1
ATOM 1306 C C . ARG A 1 162 ? -20.043 -5.083 29.029 1.00 88.56 162 ARG A C 1
ATOM 1308 O O . ARG A 1 162 ? -20.155 -4.670 27.882 1.00 88.56 162 ARG A O 1
ATOM 1315 N N . THR A 1 163 ? -20.911 -5.929 29.579 1.00 89.06 163 THR A N 1
ATOM 1316 C CA . THR A 1 163 ? -22.101 -6.421 28.868 1.00 89.06 163 THR A CA 1
ATOM 1317 C C . THR A 1 163 ? -23.089 -5.285 28.602 1.00 89.06 163 THR A C 1
ATOM 1319 O O . THR A 1 163 ? -23.586 -5.154 27.485 1.00 89.06 163 THR A O 1
ATOM 1322 N N . ARG A 1 164 ? -23.313 -4.409 29.592 1.00 89.19 164 ARG A N 1
ATOM 1323 C CA . ARG A 1 164 ? -24.147 -3.208 29.445 1.00 89.19 164 ARG A CA 1
ATOM 1324 C C . ARG A 1 164 ? -23.561 -2.226 28.429 1.00 89.19 164 ARG A C 1
ATOM 1326 O O . ARG A 1 164 ? -24.286 -1.777 27.549 1.00 89.19 164 ARG A O 1
ATOM 1333 N N . ASP A 1 165 ? -22.264 -1.941 28.501 1.00 90.38 165 ASP A N 1
ATOM 1334 C CA . ASP A 1 165 ? -21.578 -1.028 27.579 1.00 90.38 165 ASP A CA 1
ATOM 1335 C C . ASP A 1 165 ? -21.587 -1.573 26.140 1.00 90.38 165 ASP A C 1
ATOM 1337 O O . ASP A 1 165 ? -21.847 -0.833 25.189 1.00 90.38 165 ASP A O 1
ATOM 1341 N N . ALA A 1 166 ? -21.375 -2.882 25.968 1.00 91.19 166 ALA A N 1
ATOM 1342 C CA . ALA A 1 166 ? -21.479 -3.546 24.671 1.00 91.19 166 ALA A CA 1
ATOM 1343 C C . ALA A 1 166 ? -22.905 -3.471 24.108 1.00 91.19 166 ALA A C 1
ATOM 1345 O O . ALA A 1 166 ? -23.081 -3.182 22.923 1.00 91.19 166 ALA A O 1
ATOM 1346 N N . PHE A 1 167 ? -23.921 -3.677 24.953 1.00 92.44 167 PHE A N 1
ATOM 1347 C CA . PHE A 1 167 ? -25.315 -3.544 24.548 1.00 92.44 167 PHE A CA 1
ATOM 1348 C C . PHE A 1 167 ? -25.662 -2.103 24.152 1.00 92.44 167 PHE A C 1
ATOM 1350 O O . PHE A 1 167 ? -26.196 -1.892 23.069 1.00 92.44 167 PHE A O 1
ATOM 1357 N N . LEU A 1 168 ? -25.287 -1.099 24.949 1.00 91.81 168 LEU A N 1
ATOM 1358 C CA . LEU A 1 168 ? -25.514 0.314 24.616 1.00 91.81 168 LEU A CA 1
ATOM 1359 C C . LEU A 1 168 ? -24.785 0.735 23.335 1.00 91.81 168 LEU A C 1
ATOM 1361 O O . LEU A 1 168 ? -25.339 1.482 22.534 1.00 91.81 168 LEU A O 1
ATOM 1365 N N . SER A 1 169 ? -23.579 0.215 23.092 1.00 92.38 169 SER A N 1
ATOM 1366 C CA . SER A 1 169 ? -22.875 0.426 21.823 1.00 92.38 169 SER A CA 1
ATOM 1367 C C . SER A 1 169 ? -23.626 -0.201 20.643 1.00 92.38 169 SER A C 1
ATOM 1369 O O . SER A 1 169 ? -23.707 0.408 19.576 1.00 92.38 169 SER A O 1
ATOM 1371 N N . LYS A 1 170 ? -24.241 -1.377 20.839 1.00 93.44 170 LYS A N 1
ATOM 1372 C CA . LYS A 1 170 ? -25.125 -1.999 19.842 1.00 93.44 170 LYS A CA 1
ATOM 1373 C C . LYS A 1 170 ? -26.361 -1.136 19.578 1.00 93.44 170 LYS A C 1
ATOM 1375 O O . LYS A 1 170 ? -26.684 -0.913 18.418 1.00 93.44 170 LYS A O 1
ATOM 1380 N N . VAL A 1 171 ? -27.002 -0.600 20.622 1.00 92.69 171 VAL A N 1
ATOM 1381 C CA . VAL A 1 171 ? -28.151 0.318 20.494 1.00 92.69 171 VAL A CA 1
ATOM 1382 C C . VAL A 1 171 ? -27.766 1.577 19.730 1.00 92.69 171 VAL A C 1
ATOM 1384 O O . VAL A 1 171 ? -28.483 1.989 18.823 1.00 92.69 171 VAL A O 1
ATOM 1387 N N . ARG A 1 172 ? -26.609 2.159 20.053 1.00 93.75 172 ARG A N 1
ATOM 1388 C CA . ARG A 1 172 ? -26.069 3.322 19.353 1.00 93.75 172 ARG A CA 1
ATOM 1389 C C . ARG A 1 172 ? -25.860 3.035 17.864 1.00 93.75 172 ARG A C 1
ATOM 1391 O O . ARG A 1 172 ? -26.328 3.811 17.041 1.00 93.75 172 ARG A O 1
ATOM 1398 N N . ASN A 1 173 ? -25.183 1.932 17.538 1.00 91.94 173 ASN A N 1
ATOM 1399 C CA . ASN A 1 173 ? -24.918 1.541 16.153 1.00 91.94 173 ASN A CA 1
ATOM 1400 C C . ASN A 1 173 ? -26.209 1.237 15.382 1.00 91.94 173 ASN A C 1
ATOM 1402 O O . ASN A 1 173 ? -26.303 1.595 14.222 1.00 91.94 173 ASN A O 1
ATOM 1406 N N . PHE A 1 174 ? -27.201 0.601 16.011 1.00 92.19 174 PHE A N 1
ATOM 1407 C CA . PHE A 1 174 ? -28.473 0.281 15.356 1.00 92.19 174 PHE A CA 1
ATOM 1408 C C . PHE A 1 174 ? -29.308 1.526 15.018 1.00 92.19 174 PHE A C 1
ATOM 1410 O O . PHE A 1 174 ? -30.073 1.509 14.064 1.00 92.19 174 PHE A O 1
ATOM 1417 N N . ASN A 1 175 ? -29.171 2.602 15.797 1.00 89.81 175 ASN A N 1
ATOM 1418 C CA . ASN A 1 175 ? -29.869 3.869 15.558 1.00 89.81 175 ASN A CA 1
ATOM 1419 C C . ASN A 1 175 ? -29.013 4.881 14.766 1.00 89.81 175 ASN A C 1
ATOM 1421 O O . ASN A 1 175 ? -29.355 6.060 14.752 1.00 89.81 175 ASN A O 1
ATOM 1425 N N . ASP A 1 176 ? -27.892 4.449 14.169 1.00 90.94 176 ASP A N 1
ATOM 1426 C CA . ASP A 1 176 ? -26.941 5.285 13.414 1.00 90.94 176 ASP A CA 1
ATOM 1427 C C . ASP A 1 176 ? -26.458 6.545 14.161 1.00 90.94 176 ASP A C 1
ATOM 1429 O O . ASP A 1 176 ? -26.135 7.571 13.567 1.00 90.94 176 ASP A O 1
ATOM 1433 N N . LEU A 1 177 ? -26.373 6.470 15.493 1.00 92.19 177 LEU A N 1
ATOM 1434 C CA . LEU A 1 177 ? -25.961 7.598 16.326 1.00 92.19 177 LEU A CA 1
ATOM 1435 C C . LEU A 1 177 ? -24.437 7.649 16.482 1.00 92.19 177 LEU A C 1
ATOM 1437 O O . LEU A 1 177 ? -23.766 6.653 16.800 1.00 92.19 177 LEU A O 1
ATOM 1441 N N . THR A 1 178 ? -23.867 8.846 16.367 1.00 92.62 178 THR A N 1
ATOM 1442 C CA . THR A 1 178 ? -22.480 9.083 16.784 1.00 92.62 178 THR A CA 1
ATOM 1443 C C . THR A 1 178 ? -22.346 8.972 18.307 1.00 92.62 178 THR A C 1
ATOM 1445 O O . THR A 1 178 ? -23.324 8.986 19.062 1.00 92.62 178 THR A O 1
ATOM 1448 N N . ARG A 1 179 ? -21.111 8.827 18.801 1.00 90.00 179 ARG A N 1
ATOM 1449 C CA . ARG A 1 179 ? -20.849 8.714 20.246 1.00 90.00 179 ARG A CA 1
ATOM 1450 C C . ARG A 1 179 ? -21.334 9.947 21.017 1.00 90.00 179 ARG A C 1
ATOM 1452 O O . ARG A 1 179 ? -21.886 9.790 22.105 1.00 90.00 179 ARG A O 1
ATOM 1459 N N . ASP A 1 180 ? -21.169 11.130 2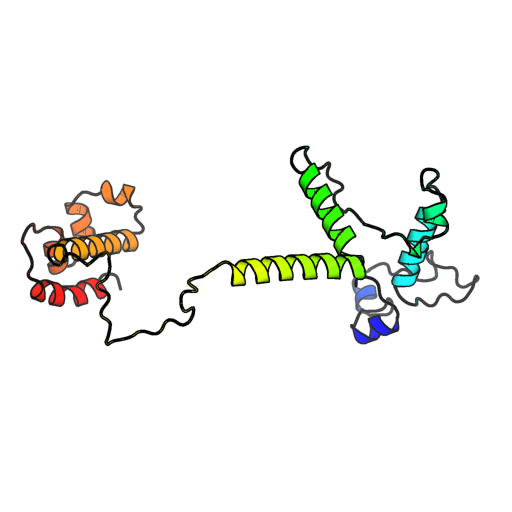0.435 1.00 92.12 180 ASP A N 1
ATOM 1460 C CA . ASP A 1 180 ? -21.543 12.399 21.061 1.00 92.12 180 ASP A CA 1
ATOM 1461 C C . ASP A 1 180 ? -23.054 12.633 21.026 1.00 92.12 180 ASP A C 1
ATOM 1463 O O . ASP A 1 180 ? -23.625 13.112 22.004 1.00 92.12 180 ASP A O 1
ATOM 1467 N N . GLU A 1 181 ? -23.730 12.246 19.941 1.00 90.31 181 GLU A N 1
ATOM 1468 C CA . GLU A 1 181 ? -25.193 12.300 19.865 1.00 90.31 181 GLU A CA 1
ATOM 1469 C C . GLU A 1 181 ? -25.835 11.350 20.871 1.00 90.31 181 GLU A 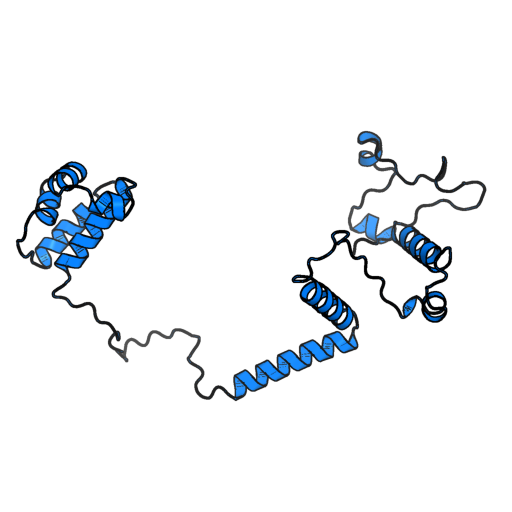C 1
ATOM 1471 O O . GLU A 1 181 ? -26.763 11.743 21.573 1.00 90.31 181 GLU A O 1
ATOM 1476 N N . PHE A 1 182 ? -25.308 10.130 21.000 1.00 91.88 182 PHE A N 1
ATOM 1477 C CA . PHE A 1 182 ? -25.803 9.155 21.969 1.00 91.88 182 PHE A CA 1
ATOM 1478 C C . PHE A 1 182 ? -25.615 9.623 23.416 1.00 91.88 182 PHE A C 1
ATOM 1480 O O . PHE A 1 182 ? -26.498 9.420 24.244 1.00 91.88 182 PHE A O 1
ATOM 1487 N N . ALA A 1 183 ? -24.506 10.301 23.722 1.00 89.31 183 ALA A N 1
ATOM 1488 C CA . ALA A 1 183 ? -24.256 10.859 25.052 1.00 89.31 183 ALA A CA 1
ATOM 1489 C C . ALA A 1 183 ? -25.219 12.003 25.426 1.00 89.31 183 ALA A C 1
ATOM 1491 O O . ALA A 1 183 ? -25.433 12.254 26.611 1.00 89.31 183 ALA A O 1
ATOM 1492 N N . ARG A 1 184 ? -25.815 12.686 24.437 1.00 91.88 184 ARG A N 1
ATOM 1493 C CA . ARG A 1 184 ? -26.832 13.732 24.652 1.00 91.88 184 ARG A CA 1
ATOM 1494 C C . ARG A 1 184 ? -28.241 13.171 24.851 1.00 91.88 184 ARG A C 1
ATOM 1496 O O . ARG A 1 184 ? -29.133 13.922 25.244 1.00 91.88 184 ARG A O 1
ATOM 1503 N N . LYS A 1 185 ? -28.465 11.882 24.576 1.00 90.19 185 LYS A N 1
ATOM 1504 C CA . LYS A 1 185 ? -29.772 11.237 24.741 1.00 90.19 185 LYS A CA 1
ATOM 1505 C C . LYS A 1 185 ? -30.076 11.022 26.217 1.00 90.19 185 LYS A C 1
ATOM 1507 O O . LYS A 1 185 ? -29.224 10.594 26.995 1.00 90.19 185 LYS A O 1
ATOM 1512 N N . SER A 1 186 ? -31.320 11.296 26.603 1.00 89.50 186 SER A N 1
ATOM 1513 C CA . SER A 1 186 ? -31.761 11.013 27.968 1.00 89.50 186 SER A CA 1
ATOM 1514 C C . SER A 1 186 ? -31.880 9.497 28.193 1.00 89.50 186 SER A C 1
ATOM 1516 O O . SER A 1 186 ? -32.183 8.757 27.250 1.00 89.50 186 SER A O 1
ATOM 1518 N N . PRO A 1 187 ? -31.715 8.999 29.433 1.00 85.00 187 PRO A N 1
ATOM 1519 C CA . PRO A 1 187 ? -31.909 7.581 29.728 1.00 85.00 187 PRO A CA 1
ATOM 1520 C C . PRO A 1 187 ? -33.286 7.057 29.294 1.00 85.00 187 PRO A C 1
ATOM 1522 O O . PRO A 1 187 ? -33.381 5.937 28.802 1.00 85.00 187 PRO A O 1
ATOM 1525 N N . ALA A 1 188 ? -34.340 7.871 29.414 1.00 86.06 188 ALA A N 1
ATOM 1526 C CA . ALA A 1 188 ? -35.692 7.504 28.992 1.00 86.06 188 ALA A CA 1
ATOM 1527 C C . ALA A 1 188 ? -35.796 7.297 27.471 1.00 86.06 188 ALA A C 1
ATOM 1529 O O . ALA A 1 188 ? -36.430 6.348 27.013 1.00 86.06 188 ALA A O 1
ATOM 1530 N N . GLU A 1 189 ? -35.130 8.144 26.689 1.00 88.06 189 GLU A N 1
ATOM 1531 C CA . GLU A 1 189 ? -35.085 8.025 25.230 1.00 88.06 189 GLU A CA 1
ATOM 1532 C C . GLU A 1 189 ? -34.322 6.764 24.800 1.00 88.06 189 GLU A C 1
ATOM 1534 O O . GLU A 1 189 ? -34.768 6.033 23.918 1.00 88.06 189 GLU A O 1
ATOM 1539 N N . ILE A 1 190 ? -33.229 6.429 25.497 1.00 87.62 190 ILE A N 1
ATOM 1540 C CA . ILE A 1 190 ? -32.494 5.174 25.281 1.00 87.62 190 ILE A CA 1
ATOM 1541 C C . ILE A 1 190 ? -33.376 3.953 25.574 1.00 87.62 190 ILE A C 1
ATOM 1543 O O . ILE A 1 190 ? -33.370 2.991 24.806 1.00 87.62 190 ILE A O 1
ATOM 1547 N N . MET A 1 191 ? -34.186 3.992 26.633 1.00 86.88 191 MET A N 1
ATOM 1548 C CA . MET A 1 191 ? -35.122 2.906 26.951 1.00 86.88 191 MET A CA 1
ATOM 1549 C C . MET A 1 191 ? -36.208 2.743 25.875 1.00 86.88 191 MET A C 1
ATOM 1551 O O . MET A 1 191 ? -36.553 1.614 25.519 1.00 86.88 191 MET A O 1
ATOM 1555 N N . GLN A 1 192 ? -36.700 3.848 25.304 1.00 87.50 192 GLN A N 1
ATOM 1556 C CA . GLN A 1 192 ? -37.646 3.812 24.183 1.00 87.50 192 GLN A CA 1
ATOM 1557 C C . GLN A 1 192 ? -37.027 3.253 22.896 1.00 87.50 192 GLN A C 1
ATOM 1559 O O . GLN A 1 192 ? -37.728 2.600 22.123 1.00 87.50 192 GLN A O 1
ATOM 1564 N N . MET A 1 193 ? -35.726 3.463 22.667 1.00 87.50 193 MET A N 1
ATOM 1565 C CA . MET A 1 193 ? -35.011 2.871 21.530 1.00 87.50 193 MET A CA 1
ATOM 1566 C C . MET A 1 193 ? -34.856 1.346 21.667 1.00 87.50 193 MET A C 1
ATOM 1568 O O . MET A 1 193 ? -34.892 0.639 20.665 1.00 87.50 193 MET A O 1
ATOM 1572 N N . VAL A 1 194 ? -34.729 0.819 22.892 1.00 88.69 194 VAL A N 1
ATOM 1573 C CA . VAL A 1 194 ? -34.564 -0.626 23.148 1.00 88.69 194 VAL A CA 1
ATOM 1574 C C . VAL A 1 194 ? -35.865 -1.413 22.973 1.00 88.69 194 VAL A C 1
ATOM 1576 O O . VAL A 1 194 ? -35.832 -2.502 22.404 1.00 88.69 194 VAL A O 1
ATOM 1579 N N . ARG A 1 195 ? -37.006 -0.887 23.441 1.00 83.19 195 ARG A N 1
ATOM 1580 C CA . ARG A 1 195 ? -38.367 -1.475 23.330 1.00 83.19 195 ARG A CA 1
ATOM 1581 C C . ARG A 1 195 ? -38.601 -2.845 23.997 1.00 83.19 195 ARG A C 1
ATOM 1583 O O . ARG A 1 195 ? -39.748 -3.173 24.278 1.00 83.19 195 ARG A O 1
ATOM 1590 N N . GLU A 1 196 ? -37.566 -3.633 24.289 1.00 87.56 196 GLU A N 1
ATOM 1591 C CA . GLU A 1 196 ? -37.677 -4.936 24.962 1.00 87.56 196 GLU A CA 1
ATOM 1592 C C . GLU A 1 196 ? -37.563 -4.790 26.496 1.00 87.56 196 GLU A C 1
ATOM 1594 O O . GLU A 1 196 ? -36.519 -4.356 26.989 1.00 87.56 196 GLU A O 1
ATOM 1599 N N . PRO A 1 197 ? -38.579 -5.191 27.286 1.00 85.00 197 PRO A N 1
ATOM 1600 C CA . PRO A 1 197 ? -38.642 -4.893 28.721 1.00 85.00 197 PRO A CA 1
ATOM 1601 C C . PRO A 1 197 ? -37.496 -5.511 29.539 1.00 85.00 197 PRO A C 1
ATOM 1603 O O . PRO A 1 197 ? -36.972 -4.862 30.441 1.00 85.00 197 PRO A O 1
ATOM 1606 N N . ARG A 1 198 ? -37.041 -6.724 29.189 1.00 84.69 198 ARG A N 1
ATOM 1607 C CA . ARG A 1 198 ? -35.904 -7.385 29.863 1.00 84.69 198 ARG A CA 1
ATOM 1608 C C . ARG A 1 198 ? -34.568 -6.681 29.615 1.00 84.69 198 ARG A C 1
ATOM 1610 O O . ARG A 1 198 ? -33.715 -6.636 30.494 1.00 84.69 198 ARG A O 1
ATOM 1617 N N . LEU A 1 199 ? -34.385 -6.108 28.427 1.00 85.81 199 LEU A N 1
ATOM 1618 C CA . LEU A 1 199 ? -33.175 -5.359 28.080 1.00 85.81 199 LEU A CA 1
ATOM 1619 C C . LEU A 1 199 ? -33.229 -3.917 28.596 1.00 85.81 199 LEU A C 1
ATOM 1621 O O . LEU A 1 199 ? -32.194 -3.343 28.931 1.00 85.81 199 LEU A O 1
ATOM 1625 N N . VAL A 1 200 ? -34.431 -3.350 28.723 1.00 87.00 200 VAL A N 1
ATOM 1626 C CA . VAL A 1 200 ? -34.647 -2.079 29.421 1.00 87.00 200 VAL A CA 1
ATOM 1627 C C . VAL A 1 200 ? -34.244 -2.205 30.887 1.00 87.00 200 VAL A C 1
ATOM 1629 O O . VAL A 1 200 ? -33.570 -1.309 31.384 1.00 87.00 200 VAL A O 1
ATOM 1632 N N . GLU A 1 201 ? -34.565 -3.313 31.562 1.00 85.81 201 GLU A N 1
ATOM 1633 C CA . GLU A 1 201 ? -34.130 -3.559 32.946 1.00 85.81 201 GLU A CA 1
ATOM 1634 C C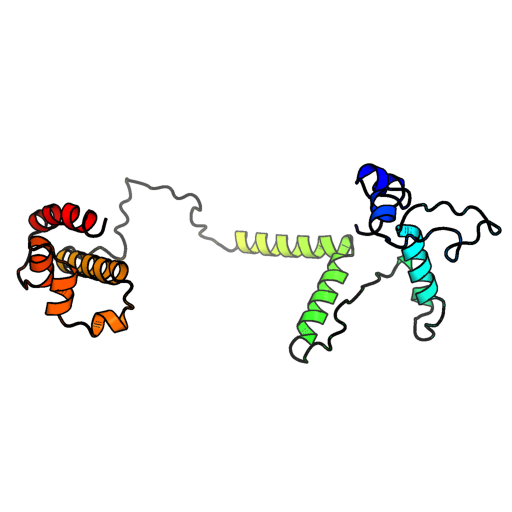 . GLU A 1 201 ? -32.599 -3.604 33.075 1.00 85.81 201 GLU A C 1
ATOM 1636 O O . GLU A 1 201 ? -32.046 -2.997 33.988 1.00 85.81 201 GLU A O 1
ATOM 1641 N N . LEU A 1 202 ? -31.892 -4.228 32.124 1.00 84.69 202 LEU A N 1
ATOM 1642 C CA . LEU A 1 202 ? -30.422 -4.244 32.099 1.00 84.69 202 LEU A CA 1
ATOM 1643 C C . LEU A 1 202 ? -29.813 -2.833 31.979 1.00 84.69 202 LEU A C 1
ATOM 1645 O O . LEU A 1 202 ? -28.733 -2.565 32.511 1.00 84.69 202 LEU A O 1
ATOM 1649 N N . VAL A 1 203 ? -30.486 -1.930 31.261 1.00 85.19 203 VAL A N 1
ATOM 1650 C CA . VAL A 1 203 ? -30.027 -0.551 31.037 1.00 85.19 203 VAL A CA 1
ATOM 1651 C C . VAL A 1 203 ? -30.456 0.395 32.158 1.00 85.19 203 VAL A C 1
ATOM 1653 O O . VAL A 1 203 ? -29.709 1.324 32.469 1.00 85.19 203 VAL A O 1
ATOM 1656 N N . SER A 1 204 ? -31.635 0.198 32.745 1.00 80.50 204 SER A N 1
ATOM 1657 C CA . SER A 1 204 ? -32.228 1.098 33.739 1.00 80.50 204 SER A CA 1
ATOM 1658 C C . SER A 1 204 ? -31.828 0.751 35.168 1.00 80.50 204 SER A C 1
ATOM 1660 O O . SER A 1 204 ? -31.645 1.645 35.995 1.00 80.50 204 SER A O 1
ATOM 1662 N N . SER A 1 205 ? -31.677 -0.538 35.460 1.00 75.50 205 SER A N 1
ATOM 1663 C CA . SER A 1 205 ? -31.474 -1.019 36.813 1.00 75.50 205 SER A CA 1
ATOM 1664 C C . SER A 1 205 ? -30.028 -0.835 37.256 1.00 75.50 205 SER A C 1
ATOM 1666 O O . SER A 1 205 ? -29.082 -1.184 36.549 1.00 75.50 205 SER A O 1
ATOM 1668 N N . ASN A 1 206 ? -29.855 -0.327 38.477 1.00 72.62 206 ASN A N 1
ATOM 1669 C CA . ASN A 1 206 ? -28.569 -0.341 39.175 1.00 72.62 206 ASN A CA 1
ATOM 1670 C C . ASN A 1 206 ? -28.350 -1.655 39.954 1.00 72.62 206 ASN A C 1
ATOM 1672 O O . ASN A 1 206 ? -27.436 -1.755 40.770 1.00 72.62 206 ASN A O 1
ATOM 1676 N N . ARG A 1 207 ? -29.218 -2.656 39.746 1.00 81.19 207 ARG A N 1
ATOM 1677 C CA . ARG A 1 207 ? -29.099 -3.982 40.354 1.00 81.19 207 ARG A CA 1
ATOM 1678 C C . ARG A 1 207 ? -27.852 -4.690 39.828 1.00 81.19 207 ARG A C 1
ATOM 1680 O O . ARG A 1 207 ? -27.564 -4.662 38.632 1.00 81.19 207 ARG A O 1
ATOM 1687 N N . ALA A 1 208 ? -27.137 -5.363 40.725 1.00 78.94 208 ALA A N 1
ATOM 1688 C CA . ALA A 1 208 ? -26.084 -6.290 40.339 1.00 78.94 208 ALA A CA 1
ATOM 1689 C C . ALA A 1 208 ? -26.718 -7.556 39.741 1.00 78.94 208 ALA A C 1
ATOM 1691 O O . ALA A 1 208 ? -27.526 -8.209 40.404 1.00 78.94 208 ALA A O 1
ATOM 1692 N N . PHE A 1 209 ? -26.373 -7.881 38.496 1.00 82.06 209 PHE A N 1
ATOM 1693 C CA . PHE A 1 209 ? -26.783 -9.133 37.862 1.00 82.06 209 PHE A CA 1
ATOM 1694 C C . PHE A 1 209 ? -25.724 -10.198 38.132 1.00 82.06 209 PHE A C 1
ATOM 1696 O O . PHE A 1 209 ? -24.523 -9.935 38.033 1.00 82.06 209 PHE A O 1
ATOM 1703 N N . SER A 1 210 ? -26.165 -11.411 38.446 1.00 84.75 210 SER A N 1
ATOM 1704 C CA . SER A 1 210 ? -25.263 -12.558 38.519 1.00 84.75 210 SER A CA 1
ATOM 1705 C C . SER A 1 210 ? -24.752 -12.943 37.123 1.00 84.75 210 SER A C 1
ATOM 1707 O O . SER A 1 210 ? -25.355 -12.621 36.096 1.00 84.75 210 SER A O 1
ATOM 1709 N N . ASN A 1 211 ? -23.626 -13.659 37.068 1.00 84.19 211 ASN A N 1
ATOM 1710 C CA . ASN A 1 211 ? -23.068 -14.121 35.793 1.00 84.19 211 ASN A CA 1
ATOM 1711 C C . ASN A 1 211 ? -24.028 -15.055 35.037 1.00 84.19 211 ASN A C 1
ATOM 1713 O O . ASN A 1 211 ? -24.014 -15.057 33.807 1.00 84.19 211 ASN A O 1
ATOM 1717 N N . ASP A 1 212 ? -24.858 -15.821 35.746 1.00 86.19 212 ASP A N 1
ATOM 1718 C CA . ASP A 1 212 ? -25.813 -16.744 35.130 1.00 86.19 212 ASP A CA 1
ATOM 1719 C C . ASP A 1 212 ? -27.047 -16.010 34.588 1.00 86.19 212 ASP A C 1
ATOM 1721 O O . ASP A 1 212 ? -27.423 -16.241 33.441 1.00 86.19 212 ASP A O 1
ATOM 1725 N N . GLU A 1 213 ? -27.582 -15.021 35.312 1.00 86.44 213 GLU A N 1
ATOM 1726 C CA . GLU A 1 213 ? -28.639 -14.137 34.784 1.00 86.44 213 GLU A CA 1
ATOM 1727 C C . GLU A 1 213 ? -28.165 -13.376 33.531 1.00 86.44 213 GLU A C 1
ATOM 1729 O O . GLU A 1 213 ? -28.893 -13.257 32.545 1.00 86.44 213 GLU A O 1
ATOM 1734 N N . LEU A 1 214 ? -26.913 -12.895 33.514 1.00 86.31 214 LEU A N 1
ATOM 1735 C CA . LEU A 1 214 ? -26.343 -12.249 32.326 1.00 86.31 214 LEU A CA 1
ATOM 1736 C C . LEU A 1 214 ? -26.223 -13.218 31.145 1.00 86.31 214 LEU A C 1
ATOM 1738 O O . LEU A 1 214 ? -26.478 -12.819 30.009 1.00 86.31 214 LEU A O 1
ATOM 1742 N N . ARG A 1 215 ? -25.872 -14.488 31.388 1.00 87.25 215 ARG A N 1
ATOM 1743 C CA . ARG A 1 215 ? -25.819 -15.517 30.336 1.00 87.25 215 ARG A CA 1
ATOM 1744 C C . ARG A 1 215 ? -27.179 -15.762 29.702 1.00 87.25 215 ARG A C 1
ATOM 1746 O O . ARG A 1 215 ? -27.234 -15.956 28.489 1.00 87.25 215 ARG A O 1
ATOM 1753 N N . GLU A 1 216 ? -28.253 -15.697 30.480 1.00 89.81 216 GLU A N 1
ATOM 1754 C CA . GLU A 1 216 ? -29.618 -15.790 29.957 1.00 89.81 216 GLU A CA 1
ATOM 1755 C C . GLU A 1 216 ? -30.003 -14.571 29.107 1.00 89.81 216 GLU A C 1
ATOM 1757 O O . GLU A 1 216 ? -30.718 -14.719 28.118 1.00 89.81 216 GLU A O 1
ATOM 1762 N N . LEU A 1 217 ? -29.484 -13.377 29.420 1.00 88.56 217 LEU A N 1
ATOM 1763 C CA . LEU A 1 217 ? -29.738 -12.149 28.654 1.00 88.56 217 LEU A CA 1
ATOM 1764 C C . LEU A 1 217 ? -28.922 -12.047 27.351 1.00 88.56 217 LEU A C 1
ATOM 1766 O O . LEU A 1 217 ? -29.349 -11.369 26.415 1.00 88.56 217 LEU A O 1
ATOM 1770 N N . ILE A 1 218 ? -27.772 -12.721 27.234 1.00 90.00 218 ILE A N 1
ATOM 1771 C CA . ILE A 1 218 ? -26.912 -12.658 26.032 1.00 90.00 218 ILE A CA 1
ATOM 1772 C C . ILE A 1 218 ? -27.642 -13.081 24.741 1.00 90.00 218 ILE A C 1
ATOM 1774 O O . ILE A 1 218 ? -27.521 -12.368 23.741 1.00 90.00 218 ILE A O 1
ATOM 1778 N N . PRO A 1 219 ? -28.409 -14.191 24.702 1.00 90.69 219 PRO A N 1
ATOM 1779 C CA . PRO A 1 219 ? -29.218 -14.546 23.538 1.00 90.69 219 PRO A CA 1
ATOM 1780 C C . PRO A 1 219 ? -30.217 -13.456 23.134 1.00 90.69 219 PRO A C 1
ATOM 1782 O O . PRO A 1 219 ? -30.379 -13.207 21.938 1.00 90.69 219 PRO A O 1
ATOM 1785 N N . HIS A 1 220 ? -30.841 -12.784 24.108 1.00 89.25 220 HIS A N 1
ATOM 1786 C CA . HIS A 1 220 ? -31.750 -11.660 23.864 1.00 89.25 220 HIS A CA 1
ATOM 1787 C C . HIS A 1 220 ? -30.996 -10.476 23.249 1.00 89.25 220 HIS A C 1
ATOM 1789 O O . HIS A 1 220 ? -31.356 -10.016 22.169 1.00 89.25 220 HIS A O 1
ATOM 1795 N N . ILE A 1 221 ? -29.862 -10.077 23.839 1.00 89.88 221 ILE A N 1
ATOM 1796 C CA . ILE A 1 221 ? -28.978 -9.031 23.295 1.00 89.88 221 ILE A CA 1
ATOM 1797 C C . ILE A 1 221 ? -28.525 -9.362 21.867 1.00 89.88 221 ILE A C 1
ATOM 1799 O O . ILE A 1 221 ? -28.432 -8.475 21.016 1.00 89.88 221 ILE A O 1
ATOM 1803 N N . ARG A 1 222 ? -28.224 -10.631 21.571 1.00 89.56 222 ARG A N 1
ATOM 1804 C CA . ARG A 1 222 ? -27.787 -11.056 20.235 1.00 89.56 222 ARG A CA 1
ATOM 1805 C C . ARG A 1 222 ? -28.902 -10.910 19.200 1.00 89.56 222 ARG A C 1
ATOM 1807 O O . ARG A 1 222 ? -28.608 -10.447 18.102 1.00 89.56 222 ARG A O 1
ATOM 1814 N N . ARG A 1 223 ? -30.139 -11.275 19.552 1.00 89.06 223 ARG A N 1
ATOM 1815 C CA . ARG A 1 223 ? -31.324 -11.196 18.677 1.00 89.06 223 ARG A CA 1
ATOM 1816 C C . ARG A 1 223 ? -31.888 -9.783 18.539 1.00 89.06 223 ARG A C 1
ATOM 1818 O O . ARG A 1 223 ? -32.534 -9.494 17.544 1.00 89.06 223 ARG A O 1
ATOM 1825 N N . TRP A 1 224 ? -31.637 -8.916 19.512 1.00 89.31 224 TRP A N 1
ATOM 1826 C CA . TRP A 1 224 ? -32.108 -7.538 19.500 1.00 89.31 224 TRP A CA 1
ATOM 1827 C C . TRP A 1 224 ? -31.563 -6.762 18.286 1.00 89.31 224 TRP A C 1
ATOM 1829 O O . TRP A 1 224 ? -30.344 -6.692 18.112 1.00 89.31 224 TRP A O 1
ATOM 1839 N N . GLY A 1 225 ? -32.445 -6.186 17.465 1.00 74.88 225 GLY A N 1
ATOM 1840 C CA . GLY A 1 225 ? -32.083 -5.413 16.267 1.00 74.88 225 GLY A CA 1
ATOM 1841 C C . GLY A 1 225 ? -31.777 -6.237 15.007 1.00 74.88 225 GLY A C 1
ATOM 1842 O O . GLY A 1 225 ? -31.281 -5.666 14.041 1.00 74.88 225 GLY A O 1
ATOM 1843 N N . ASN A 1 226 ? -32.037 -7.550 15.014 1.00 72.31 226 ASN A N 1
ATOM 1844 C CA . ASN A 1 226 ? -32.122 -8.361 13.791 1.00 72.31 226 ASN A CA 1
ATOM 1845 C C . ASN A 1 226 ? -33.559 -8.428 13.268 1.00 72.31 226 ASN A C 1
ATOM 1847 O O . ASN A 1 226 ? -34.487 -8.317 14.102 1.00 72.31 226 ASN A O 1
#

Radius of gyration: 36.53 Å; chains: 1; bounding box: 69×50×95 Å

Sequence (226 aa):
NHLWDQDTAEETGKQQCDSPLYVQHAHMCWDTDSEGLNKGLGDTTWHGNSLYFTALIEDMMEFENTELSTQITRFSSNFNLVFDESRHISSALSMPFTEAMGAIVLLTSDGVLKWLIISNLFALLAIAIMVVPEKENWRHVFDLTRFRERPTKVDPSQYQRRTRDAFLSKVRNFNDLTRDEFARKSPAEIMQMVREPRLVELVSSNRAFSNDELRELIPHIRRWGN

Foldseek 3Di:
DVWDWPVRCVVVVPDDCPDPVCVVVVPDDLDCPVPRNPVVVDDPDDGTCNVVVVVVVLCVQPPPCPVRDPCCNVCVVVDDDDDDPCPDPQPPVCVVVVVVVVVVVVQCVDPVSVVVVVVVVVVVVVVVVVPPPDDDPPDPDPDPVDDPDDPDDDPPQCPLVVLLVVLLVVLCVLVVHDPVRSVPDDLVVSLVSQPDPLNNCSSPDPDDDDPVNSVVCVVVSVPRSD

Secondary structure (DSSP, 8-state):
-----HHHHHHHTPPPTTSHHHHHTT-----SSSSSS-TTSS------HHHHHHHHHHHHHHSS-TTS-HHHHH-GGGS--------S---TTTHHHHHHHHHHHHHHHSHHHHHHHHHHHHHHHHHHHHH-S----SS----TTS----SS---GGGHHHHHHHHHHHHHHHHTT--HHHHHTS-HHHHHHHH--HHHHHHHH--PPPPHHHHHHHHHHHHHTT-